Protein AF-A0A0F4GFW3-F1 (afdb_monomer)

Secondary structure (DSSP, 8-state):
-HHHHHHHHHHHHHHHHHHHHHHHHHHHHHHHHHHHHHHHHHHHHHHHHHHHHHHHHHHHHHHHHHHHHHHS-GGG---HHHHHHHHS--TT-----TT-SPPPP-PPPPPPPP-------------------------PPPSB-SS-TTEEE-TTS-EEEE--TTT---B-TTT-PBP-HHHHHHHHHHHHS-----HHHHHHHHEEEEE-HHHHHHHHHTSSPPP--B--------------------------------------------------------------------SSHHHHHHHHHHHHHS-------

Organism: NCBI:txid1047168

Solvent-accessible surface area (backbone atoms only — not comparable to full-atom values): 20926 Å² total; per-residue (Å²): 111,75,67,58,59,51,52,54,52,50,54,55,48,52,53,52,49,54,51,51,52,50,52,52,51,54,50,49,55,52,50,52,51,52,53,49,53,52,51,54,52,50,53,53,51,52,53,53,49,52,52,52,50,53,51,49,50,55,50,53,54,49,53,51,51,54,51,54,59,70,67,50,58,74,85,78,62,69,60,61,66,63,55,51,65,76,61,54,76,64,86,84,68,68,77,79,64,85,73,80,61,73,76,75,84,80,74,87,79,82,83,89,84,84,90,86,84,92,87,80,92,81,85,86,90,83,95,71,81,79,73,76,76,79,74,77,71,68,83,67,74,72,65,33,42,87,83,46,27,32,32,27,54,47,95,88,68,49,38,31,34,44,26,38,73,83,41,60,18,36,25,41,84,91,73,74,42,62,28,60,30,50,66,34,48,40,51,46,35,37,72,77,68,68,40,90,66,54,63,69,53,33,52,70,59,15,53,70,47,80,45,53,73,72,56,49,52,33,38,68,73,59,79,43,82,80,83,83,34,63,40,57,70,74,73,72,73,76,74,77,78,82,74,78,90,84,83,87,87,80,90,78,87,85,81,86,80,91,79,89,81,90,79,81,87,82,89,76,88,78,86,77,88,78,77,90,75,78,88,74,86,73,80,75,76,79,73,75,78,71,67,80,69,87,72,70,87,76,75,58,65,69,54,52,55,51,52,53,53,52,61,73,66,55,77,83,80,70,81,83,127

Foldseek 3Di:
DVVVVVVVVVVVVVVVVVVVVVVVVVVVVVVVVVVVVVVVVVVVVVVVVVVVVVVVVVVVVLVVVVVVLVPDDPVVVPPVVVVVVSVPPDPPPPPPPPPPPDPPPDDDDDDDDDDDDDDDDDDDDDDDDDPDPPPVPPPPPQQAQPLAQQWGQDPVRWTFGFAALPQRFQADQVPLHGQRYLVSSQVCCCPQVVDRDDSVRRCVRGGPDTDDPVNSVCSNVVVDPDDGGDRPRPDPPCPPPVPDDDDDDDDDDDDDDDDDDDDDDDDDDDDDPDDDDDDDPDPPPPPPPPPPPPPPPDDDPVVVVVVVVVVVPPPPPDPDD

Sequence (321 aa):
MASDLSAQKLDAGLKRIDEIEQEIAAALTTAEEEVSAARDALAQATAKLSQVQENHQAITERRSSITKFRALPRYLRRDHSQTEELLRPIAGYELESADTSSPPPKAPSPSPAPVSKKRKAKDDPAPSAHPAPASKRSKRAPEYLPACPTIVKTDEGTWVELRCSVCNGNTEPQKGQFYKGPAGLQKHLQTNHQQKVTRADVIVRCMHRAVSDGEVEKIESGEVEVERVVGVGQGKATSGRKGKAAGGGGKSRVAVPEKEEEAEGMEVEAEVEGEAVAEREEEEDEEEFVRPSDSVPDTEEKRMRLELFRQLQAPSLTPRD

pLDDT: mean 76.43, std 21.0, range [37.06, 98.38]

Mean predicted aligned error: 19.62 Å

Structure (mmCIF, N/CA/C/O backbone):
data_AF-A0A0F4GFW3-F1
#
_entry.id   AF-A0A0F4GFW3-F1
#
loop_
_atom_site.group_PDB
_atom_site.id
_atom_site.type_symbol
_atom_site.label_atom_id
_atom_site.label_alt_id
_atom_site.label_comp_id
_atom_site.label_asym_id
_atom_site.label_entity_id
_atom_site.label_seq_id
_atom_site.pdbx_PDB_ins_code
_atom_site.Cartn_x
_atom_site.Cartn_y
_atom_site.Cartn_z
_atom_site.occupancy
_atom_site.B_iso_or_equiv
_atom_site.auth_seq_id
_atom_site.auth_comp_id
_atom_site.auth_asym_id
_atom_site.auth_atom_id
_atom_site.pdbx_PDB_model_num
ATOM 1 N N . MET A 1 1 ? -46.795 0.434 59.567 1.00 69.62 1 MET A N 1
ATOM 2 C CA . MET A 1 1 ? -46.234 1.727 59.114 1.00 69.62 1 MET A CA 1
ATOM 3 C C . MET A 1 1 ? -44.754 1.603 58.747 1.00 69.62 1 MET A C 1
ATOM 5 O O . MET A 1 1 ? -44.461 1.613 57.563 1.00 69.62 1 MET A O 1
ATOM 9 N N . ALA A 1 2 ? -43.810 1.445 59.691 1.00 79.94 2 ALA A N 1
ATOM 10 C CA . ALA A 1 2 ? -42.379 1.335 59.341 1.00 79.94 2 ALA A CA 1
ATOM 11 C C . ALA A 1 2 ? -42.030 0.047 58.561 1.00 79.94 2 ALA A C 1
ATOM 13 O O . ALA A 1 2 ? -41.245 0.094 57.618 1.00 79.94 2 ALA A O 1
ATOM 14 N N . SER A 1 3 ? -42.658 -1.083 58.903 1.00 84.00 3 SER A N 1
ATOM 15 C CA . SER A 1 3 ? -42.438 -2.367 58.221 1.00 84.00 3 SER A CA 1
ATOM 16 C C . SER A 1 3 ? -42.934 -2.372 56.768 1.00 84.00 3 SER A C 1
ATOM 18 O O . SER A 1 3 ? -42.277 -2.938 55.900 1.00 84.00 3 SER A O 1
ATOM 20 N N . ASP A 1 4 ? -44.038 -1.677 56.478 1.00 88.75 4 ASP A N 1
ATOM 21 C CA . ASP A 1 4 ? -44.640 -1.636 55.135 1.00 88.75 4 ASP A CA 1
ATOM 22 C C . ASP A 1 4 ? -43.772 -0.839 54.147 1.00 88.75 4 ASP A C 1
ATOM 24 O O . ASP A 1 4 ? -43.621 -1.216 52.986 1.00 88.75 4 ASP A O 1
ATOM 28 N N . LEU A 1 5 ? -43.122 0.226 54.631 1.00 87.94 5 LEU A N 1
ATOM 29 C CA . LEU A 1 5 ? -42.163 1.011 53.847 1.00 87.94 5 LEU A CA 1
ATOM 30 C C . LEU A 1 5 ? -40.894 0.217 53.509 1.00 87.94 5 LEU A C 1
ATOM 32 O O . LEU A 1 5 ? -40.268 0.473 52.482 1.00 87.94 5 LEU A O 1
ATOM 36 N N . SER A 1 6 ? -40.502 -0.738 54.358 1.00 93.50 6 SER A N 1
ATOM 37 C CA . SER A 1 6 ? -39.358 -1.613 54.088 1.00 93.50 6 SER A CA 1
ATOM 38 C C . SER A 1 6 ? -39.673 -2.623 52.985 1.00 93.50 6 SER A C 1
ATOM 40 O O . SER A 1 6 ? -38.852 -2.814 52.093 1.00 93.50 6 SER A O 1
ATOM 42 N N . ALA A 1 7 ? -40.862 -3.233 53.015 1.00 93.75 7 ALA A N 1
ATOM 43 C CA . ALA A 1 7 ? -41.292 -4.187 51.993 1.00 93.75 7 ALA A CA 1
ATOM 44 C C . ALA A 1 7 ? -41.403 -3.527 50.607 1.00 93.75 7 ALA A C 1
ATOM 46 O O . ALA A 1 7 ? -40.855 -4.038 49.637 1.00 93.75 7 ALA A O 1
ATOM 47 N N . GLN A 1 8 ? -41.992 -2.327 50.526 1.00 94.44 8 GLN A N 1
ATOM 48 C CA . GLN A 1 8 ? -42.102 -1.589 49.260 1.00 94.44 8 GLN A CA 1
ATOM 49 C C . GLN A 1 8 ? -40.744 -1.244 48.635 1.00 94.44 8 GLN A C 1
ATOM 51 O O . GLN A 1 8 ? -40.600 -1.267 47.414 1.00 94.44 8 GLN A O 1
ATOM 56 N N . LYS A 1 9 ? -39.737 -0.921 49.458 1.00 96.06 9 LYS A N 1
ATOM 57 C CA . LYS A 1 9 ? -38.377 -0.652 48.967 1.00 96.06 9 LYS A CA 1
ATOM 58 C C . LYS A 1 9 ? -37.705 -1.909 48.424 1.00 96.06 9 LYS A C 1
ATOM 60 O O . LYS A 1 9 ? -37.001 -1.810 47.424 1.00 96.06 9 LYS A O 1
ATOM 65 N N . LEU A 1 10 ? -37.925 -3.060 49.061 1.00 96.25 10 LEU A N 1
ATOM 66 C CA . LEU A 1 10 ? -37.411 -4.342 48.580 1.00 96.25 10 LEU A CA 1
ATOM 67 C C . LEU A 1 10 ? -38.062 -4.732 47.250 1.00 96.25 10 LEU A C 1
ATOM 69 O O . LEU A 1 10 ? -37.340 -5.027 46.305 1.00 96.25 10 LEU A O 1
ATOM 73 N N . ASP A 1 11 ? -39.387 -4.619 47.133 1.00 96.81 11 ASP A N 1
ATOM 74 C CA . ASP A 1 11 ? -40.102 -4.904 45.881 1.00 96.81 11 ASP A CA 1
ATOM 75 C C . ASP A 1 11 ? -39.659 -3.979 44.738 1.00 96.81 11 ASP A C 1
ATOM 77 O O . ASP A 1 11 ? -39.488 -4.416 43.601 1.00 96.81 11 ASP A O 1
ATOM 81 N N . ALA A 1 12 ? -39.447 -2.690 45.026 1.00 96.62 12 ALA A N 1
ATOM 82 C CA . ALA A 1 12 ? -38.916 -1.748 44.043 1.00 96.62 12 ALA A CA 1
ATOM 83 C C . ALA A 1 12 ? -37.463 -2.070 43.654 1.00 96.62 12 ALA A C 1
ATOM 85 O O . ALA A 1 12 ? -37.088 -1.881 42.499 1.00 96.62 12 ALA A O 1
ATOM 86 N N . GLY A 1 13 ? -36.654 -2.547 44.603 1.00 97.69 13 GLY A N 1
ATOM 87 C CA . GLY A 1 13 ? -35.290 -3.004 44.348 1.00 97.69 13 GLY A CA 1
ATOM 88 C C . GLY A 1 13 ? -35.253 -4.230 43.438 1.00 97.69 13 GLY A C 1
ATOM 89 O O . GLY A 1 13 ? -34.519 -4.218 42.457 1.00 97.69 13 GLY A O 1
ATOM 90 N N . LEU A 1 14 ? -36.091 -5.235 43.713 1.00 97.44 14 LEU A N 1
ATOM 91 C CA . LEU A 1 14 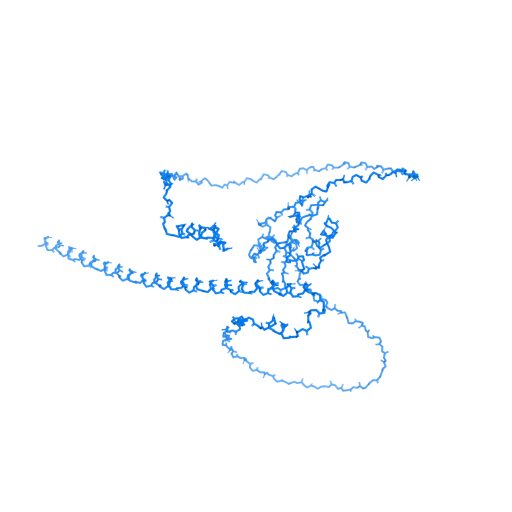? -36.199 -6.446 42.894 1.00 97.44 14 LEU A CA 1
ATOM 92 C C . LEU A 1 14 ? -36.617 -6.125 41.456 1.00 97.44 14 LEU A C 1
ATOM 94 O O . LEU A 1 14 ? -35.956 -6.565 40.527 1.00 97.44 14 LEU A O 1
ATOM 98 N N . LYS A 1 15 ? -37.619 -5.257 41.265 1.00 97.94 15 LYS A N 1
ATOM 99 C CA . LYS A 1 15 ? -38.036 -4.833 39.916 1.00 97.94 15 LYS A CA 1
ATOM 100 C C . LYS A 1 15 ? -36.917 -4.167 39.116 1.00 97.94 15 LYS A C 1
ATOM 102 O O . LYS A 1 15 ? -36.794 -4.421 37.928 1.00 97.94 15 LYS A O 1
ATOM 107 N N . ARG A 1 16 ? -36.093 -3.331 39.759 1.00 98.12 16 ARG A N 1
ATOM 108 C CA . ARG A 1 16 ? -34.937 -2.707 39.092 1.00 98.12 16 ARG A CA 1
ATOM 109 C C . ARG A 1 16 ? -33.874 -3.730 38.710 1.00 98.12 16 ARG A C 1
ATOM 111 O O . ARG A 1 16 ? -33.232 -3.563 37.684 1.00 98.12 16 ARG A O 1
ATOM 118 N N . ILE A 1 17 ? -33.669 -4.753 39.539 1.00 97.56 17 ILE A N 1
ATOM 119 C CA . ILE A 1 17 ? -32.749 -5.848 39.216 1.00 97.56 17 ILE A CA 1
ATOM 120 C C . ILE A 1 17 ? -33.277 -6.610 37.997 1.00 97.56 17 ILE A C 1
ATOM 122 O O . ILE A 1 17 ? -32.522 -6.774 37.048 1.00 97.56 17 ILE A O 1
ATOM 126 N N . ASP A 1 18 ? -34.567 -6.960 37.966 1.00 98.19 18 ASP A N 1
ATOM 127 C CA . ASP A 1 18 ? -35.185 -7.640 36.818 1.00 98.19 18 ASP A CA 1
ATOM 128 C C . ASP A 1 18 ? -35.072 -6.810 35.519 1.00 98.19 18 ASP A C 1
ATOM 130 O O . ASP A 1 18 ? -34.803 -7.356 34.450 1.00 98.19 18 ASP A O 1
ATOM 134 N N . GLU A 1 19 ? -35.256 -5.485 35.595 1.00 98.06 19 GLU A N 1
ATOM 135 C CA . GLU A 1 19 ? -35.072 -4.565 34.459 1.00 98.06 19 GLU A CA 1
ATOM 136 C C . GLU A 1 19 ? -33.617 -4.569 33.959 1.00 98.06 19 GLU A C 1
ATOM 138 O O . GLU A 1 19 ? -33.380 -4.719 32.761 1.00 98.06 19 GLU A O 1
ATOM 143 N N . ILE A 1 20 ? -32.640 -4.482 34.869 1.00 97.88 20 ILE A N 1
ATOM 144 C CA . ILE A 1 20 ? -31.210 -4.543 34.527 1.00 97.88 20 ILE A CA 1
ATOM 145 C C . ILE A 1 20 ? -30.851 -5.906 33.920 1.00 97.88 20 ILE A C 1
ATOM 147 O O . ILE A 1 20 ? -30.104 -5.965 32.945 1.00 97.88 20 ILE A O 1
ATOM 151 N N . GLU A 1 21 ? -31.383 -7.005 34.456 1.00 98.25 21 GLU A N 1
ATOM 152 C CA . GLU A 1 21 ? -31.165 -8.345 33.903 1.00 98.25 21 GLU A CA 1
ATOM 153 C C . GLU A 1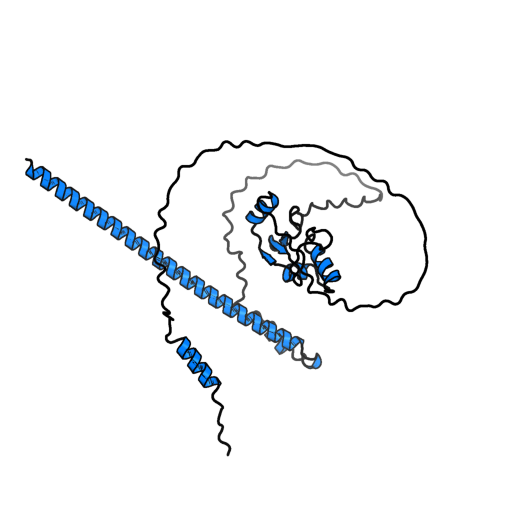 21 ? -31.706 -8.459 32.472 1.00 98.25 21 GLU A C 1
ATOM 155 O O . GLU A 1 21 ? -31.030 -9.015 31.604 1.00 98.25 21 GLU A O 1
ATOM 160 N N . GLN A 1 22 ? -32.882 -7.886 32.195 1.00 98.25 22 GLN A N 1
ATOM 161 C CA . GLN A 1 22 ? -33.447 -7.842 30.843 1.00 98.25 22 GLN A CA 1
ATOM 162 C C . GLN A 1 22 ? -32.617 -6.974 29.889 1.00 98.25 22 GLN A C 1
ATOM 164 O O . GLN A 1 22 ? -32.385 -7.381 28.748 1.00 98.25 22 GLN A O 1
ATOM 169 N N . GLU A 1 23 ? -32.141 -5.811 30.341 1.00 98.38 23 GLU A N 1
ATOM 170 C CA . GLU A 1 23 ? -31.262 -4.942 29.549 1.00 98.38 23 GLU A CA 1
ATOM 171 C C . GLU A 1 23 ? -29.936 -5.635 29.212 1.00 98.38 23 GLU A C 1
ATOM 173 O O . GLU A 1 23 ? -29.511 -5.628 28.054 1.00 98.38 23 GLU A O 1
ATOM 178 N N . ILE A 1 24 ? -29.309 -6.299 30.190 1.00 98.12 24 ILE A N 1
ATOM 179 C CA . ILE A 1 24 ? -28.074 -7.066 29.981 1.00 98.12 24 ILE A CA 1
ATOM 180 C C . ILE A 1 24 ? -28.323 -8.233 29.023 1.00 98.12 24 ILE A C 1
ATOM 182 O O . ILE A 1 24 ? -27.519 -8.455 28.118 1.00 98.12 24 ILE A O 1
ATOM 186 N N . ALA A 1 25 ? -29.436 -8.958 29.172 1.00 98.25 25 ALA A N 1
ATOM 187 C CA . ALA A 1 25 ? -29.777 -10.058 28.275 1.00 98.25 25 ALA A CA 1
ATOM 188 C C . ALA A 1 25 ? -29.941 -9.580 26.821 1.00 98.25 25 ALA A C 1
ATOM 190 O O . ALA A 1 25 ? -29.390 -10.200 25.913 1.00 98.25 25 ALA A O 1
ATOM 191 N N . ALA A 1 26 ? -30.624 -8.453 26.595 1.00 98.25 26 ALA A N 1
ATOM 192 C CA . ALA A 1 26 ? -30.786 -7.872 25.259 1.00 98.25 26 ALA A CA 1
ATOM 193 C C . ALA A 1 26 ? -29.460 -7.353 24.667 1.00 98.25 26 ALA A C 1
ATOM 195 O O . ALA A 1 26 ? -29.203 -7.487 23.465 1.00 98.25 26 ALA A O 1
ATOM 196 N N . ALA A 1 27 ? -28.593 -6.777 25.505 1.00 98.06 27 ALA A N 1
ATOM 197 C CA . ALA A 1 27 ? -27.259 -6.355 25.089 1.00 98.06 27 ALA A CA 1
ATOM 198 C C . ALA A 1 27 ? -26.387 -7.558 24.692 1.00 98.06 27 ALA A C 1
ATOM 200 O O . ALA A 1 27 ? -25.703 -7.504 23.670 1.00 98.06 27 ALA A O 1
ATOM 201 N N . LEU A 1 28 ? -26.455 -8.662 25.446 1.00 97.94 28 LEU A N 1
ATOM 202 C CA . LEU A 1 28 ? -25.731 -9.896 25.135 1.00 97.94 28 LEU A CA 1
ATOM 203 C C . LEU A 1 28 ? -26.183 -10.509 23.808 1.00 97.94 28 LEU A C 1
ATOM 205 O O . LEU A 1 28 ? -25.329 -10.830 22.988 1.00 97.94 28 LEU A O 1
ATOM 209 N N . THR A 1 29 ? -27.491 -10.605 23.546 1.00 98.12 29 THR A N 1
ATOM 210 C CA . THR A 1 29 ? -27.978 -11.143 22.261 1.00 98.12 29 THR A CA 1
ATOM 211 C C . THR A 1 29 ? -27.532 -10.286 21.078 1.00 98.12 29 THR A C 1
ATOM 213 O O . THR A 1 29 ? -27.120 -10.817 20.052 1.00 98.12 29 THR A O 1
ATOM 216 N N . THR A 1 30 ? -27.546 -8.957 21.233 1.00 98.00 30 THR A N 1
ATOM 217 C CA . THR A 1 30 ? -27.071 -8.034 20.187 1.00 98.00 30 THR A CA 1
ATOM 218 C C . THR A 1 30 ? -25.573 -8.222 19.930 1.00 98.00 30 THR A C 1
ATOM 220 O O . THR A 1 30 ? -25.145 -8.333 18.783 1.00 98.00 30 THR A O 1
ATOM 223 N N . ALA A 1 31 ? -24.771 -8.334 20.993 1.00 97.69 31 ALA A N 1
ATOM 224 C CA . ALA A 1 31 ? -23.337 -8.583 20.874 1.00 97.69 31 ALA A CA 1
ATOM 225 C C . ALA A 1 31 ? -23.033 -9.950 20.228 1.00 97.69 31 ALA A C 1
ATOM 227 O O . ALA A 1 31 ? -22.101 -10.064 19.432 1.00 97.69 31 ALA A O 1
ATOM 228 N N . GLU A 1 32 ? -23.818 -10.990 20.523 1.00 98.19 32 GLU A N 1
ATOM 229 C CA . GLU A 1 32 ? -23.683 -12.307 19.888 1.00 98.19 32 GLU A CA 1
ATOM 230 C C . GLU A 1 32 ? -23.963 -12.258 18.379 1.00 98.19 32 GLU A C 1
ATOM 232 O O . GLU A 1 32 ? -23.211 -12.855 17.598 1.00 98.19 32 GLU A O 1
ATOM 237 N N . GLU A 1 33 ? -24.989 -11.514 17.954 1.00 98.31 33 GLU A N 1
ATOM 238 C CA . GLU A 1 33 ? -25.303 -11.295 16.537 1.00 98.31 33 GLU A CA 1
ATOM 239 C C . GLU A 1 33 ? -24.176 -10.542 15.812 1.00 98.31 33 GLU A C 1
ATOM 241 O O . GLU A 1 33 ? -23.743 -10.966 14.736 1.00 98.31 33 GLU A O 1
ATOM 246 N N . GLU A 1 34 ? -23.637 -9.479 16.417 1.00 97.75 34 GLU A N 1
ATOM 247 C CA . GLU A 1 34 ? -22.504 -8.725 15.863 1.00 97.75 34 GLU A CA 1
ATOM 248 C C . GLU A 1 34 ? -21.244 -9.589 15.733 1.00 97.75 34 GLU A C 1
ATOM 250 O O . GLU A 1 34 ? -20.575 -9.581 14.694 1.00 97.75 34 GLU A O 1
ATOM 255 N N . VAL A 1 35 ? -20.936 -10.392 16.756 1.00 97.62 35 VAL A N 1
ATOM 256 C CA . VAL A 1 35 ? -19.803 -11.325 16.722 1.00 97.62 35 VAL A CA 1
ATOM 257 C C . VAL A 1 35 ? -20.012 -12.399 15.650 1.00 97.62 35 VAL A C 1
ATOM 259 O O . VAL A 1 35 ? -19.054 -12.767 14.964 1.00 97.62 35 VAL A O 1
ATOM 262 N N . SER A 1 36 ? -21.239 -12.896 15.464 1.00 97.75 36 SER A N 1
ATOM 263 C CA . SER A 1 36 ? -21.554 -13.831 14.377 1.00 97.75 36 SER A CA 1
ATOM 264 C C . SER A 1 36 ? -21.327 -13.190 13.006 1.00 97.75 36 SER A C 1
ATOM 266 O O . SER A 1 36 ? -20.623 -13.761 12.173 1.00 97.75 36 SER A O 1
ATOM 268 N N . ALA A 1 37 ? -21.833 -11.972 12.792 1.00 97.38 37 ALA A N 1
ATOM 269 C CA . ALA A 1 37 ? -21.644 -11.238 11.543 1.00 97.38 37 ALA A CA 1
ATOM 270 C C . ALA A 1 37 ? -20.157 -10.961 11.250 1.00 97.38 37 ALA A C 1
ATOM 272 O O . ALA A 1 37 ? -19.703 -11.103 10.111 1.00 97.38 37 ALA A O 1
ATOM 273 N N . ALA A 1 38 ? -19.370 -10.625 12.277 1.00 95.81 38 ALA A N 1
ATOM 274 C CA . ALA A 1 38 ? -17.928 -10.427 12.147 1.00 95.81 38 ALA A CA 1
ATOM 275 C C . ALA A 1 38 ? -17.191 -11.722 11.759 1.00 95.81 38 ALA A C 1
ATOM 277 O O . ALA A 1 38 ? -16.275 -11.686 10.932 1.00 95.81 38 ALA A O 1
ATOM 278 N N . ARG A 1 39 ? -17.598 -12.877 12.306 1.00 97.81 39 ARG A N 1
ATOM 279 C CA . ARG A 1 39 ? -17.041 -14.188 11.925 1.00 97.81 39 ARG A CA 1
ATOM 280 C C . ARG A 1 39 ? -17.355 -14.540 10.473 1.00 97.81 39 ARG A C 1
ATOM 282 O O . ARG A 1 39 ? -16.454 -14.988 9.764 1.00 97.81 39 ARG A O 1
ATOM 289 N N . ASP A 1 40 ? -18.577 -14.285 10.014 1.00 97.62 40 ASP A N 1
ATOM 290 C CA . ASP A 1 40 ? -18.959 -14.513 8.616 1.00 97.62 40 ASP A CA 1
ATOM 291 C C . ASP A 1 40 ? -18.174 -13.603 7.662 1.00 97.62 40 ASP A C 1
ATOM 293 O O . ASP A 1 40 ? -17.674 -14.055 6.628 1.00 97.62 40 ASP A O 1
ATOM 297 N N . ALA A 1 41 ? -17.989 -12.330 8.026 1.00 95.81 41 ALA A N 1
ATOM 298 C CA . ALA A 1 41 ? -17.166 -11.397 7.261 1.00 95.81 41 ALA A CA 1
ATOM 299 C C . ALA A 1 41 ? -15.696 -11.849 7.190 1.00 95.81 41 ALA A C 1
ATOM 301 O O . ALA A 1 41 ? -15.086 -11.807 6.116 1.00 95.81 41 ALA A O 1
ATOM 302 N N . LEU A 1 42 ? -15.137 -12.341 8.303 1.00 96.94 42 LEU A N 1
ATOM 303 C CA . LEU A 1 42 ? -13.791 -12.914 8.339 1.00 96.94 42 LEU A CA 1
ATOM 304 C C . LEU A 1 42 ? -13.688 -14.147 7.429 1.00 96.94 42 LEU A C 1
ATOM 306 O O . LEU A 1 42 ? -12.742 -14.241 6.651 1.00 96.94 42 LEU A O 1
ATOM 310 N N . ALA A 1 43 ? -14.669 -15.054 7.472 1.00 97.50 43 ALA A N 1
ATOM 311 C CA . ALA A 1 43 ? -14.712 -16.241 6.616 1.00 97.50 43 ALA A CA 1
ATOM 312 C C . ALA A 1 43 ? -14.781 -15.885 5.118 1.00 97.50 43 ALA A C 1
ATOM 314 O O . ALA A 1 43 ? -14.127 -16.514 4.285 1.00 97.50 43 ALA A O 1
ATOM 315 N N . GLN A 1 44 ? -15.523 -14.836 4.756 1.00 96.62 44 GLN A N 1
ATOM 316 C CA . GLN A 1 44 ? -15.547 -14.334 3.378 1.00 96.62 44 GLN A CA 1
ATOM 317 C C . GLN A 1 44 ? -14.203 -13.721 2.965 1.00 96.62 44 GLN A C 1
ATOM 319 O O . GLN A 1 44 ? -13.741 -13.934 1.842 1.00 96.62 44 GLN A O 1
ATOM 324 N N . ALA A 1 45 ? -13.563 -12.961 3.856 1.00 93.88 45 ALA A N 1
ATOM 325 C CA . ALA A 1 45 ? -12.263 -12.355 3.586 1.00 93.88 45 ALA A CA 1
ATOM 326 C C . ALA A 1 45 ? -11.163 -13.414 3.408 1.00 93.88 45 ALA A C 1
ATOM 328 O O . ALA A 1 45 ? -10.350 -13.301 2.487 1.00 93.88 45 ALA A O 1
ATOM 329 N N . THR A 1 46 ? -11.159 -14.471 4.226 1.00 95.81 46 THR A N 1
ATOM 330 C CA . THR A 1 46 ? -10.199 -15.579 4.096 1.00 95.81 46 THR A CA 1
ATOM 331 C C . THR A 1 46 ? -10.422 -16.380 2.814 1.00 95.81 46 THR A C 1
ATOM 333 O O . THR A 1 46 ? -9.448 -16.692 2.126 1.00 95.81 46 THR A O 1
ATOM 336 N N . ALA A 1 47 ? -11.676 -16.627 2.419 1.00 96.69 47 ALA A N 1
ATOM 337 C CA . ALA A 1 47 ? -11.992 -17.256 1.135 1.00 96.69 47 ALA A CA 1
ATOM 338 C C . ALA A 1 47 ? -11.483 -16.424 -0.058 1.00 96.69 47 ALA A C 1
ATOM 340 O O . ALA A 1 47 ? -10.828 -16.957 -0.957 1.00 96.69 47 ALA A O 1
ATOM 341 N N . LYS A 1 48 ? -11.700 -15.099 -0.036 1.00 93.44 48 LYS A N 1
ATOM 342 C CA . LYS A 1 48 ? -11.170 -14.179 -1.060 1.00 93.44 48 LYS A CA 1
ATOM 343 C C . LYS A 1 48 ? -9.641 -14.180 -1.098 1.00 93.44 48 LYS A C 1
ATOM 345 O O . LYS A 1 48 ? -9.059 -14.185 -2.181 1.00 93.44 48 LYS A O 1
ATOM 350 N N . LEU A 1 49 ? -8.977 -14.203 0.059 1.00 93.69 49 LEU A N 1
ATOM 351 C CA . LEU A 1 49 ? -7.516 -14.267 0.128 1.00 93.69 49 LEU A CA 1
ATOM 352 C C . LEU A 1 49 ? -6.976 -15.564 -0.491 1.00 93.69 49 LEU A C 1
ATOM 354 O O . LEU A 1 49 ? -6.031 -15.499 -1.278 1.00 93.69 49 LEU A O 1
ATOM 358 N N . SER A 1 50 ? -7.598 -16.711 -0.195 1.00 95.81 50 SER A N 1
ATOM 359 C CA . SER A 1 50 ? -7.246 -18.004 -0.805 1.00 95.81 50 SER A CA 1
ATOM 360 C C . SER A 1 50 ? -7.362 -17.945 -2.329 1.00 95.81 50 SER A C 1
ATOM 362 O O . SER A 1 50 ? -6.428 -18.308 -3.041 1.00 95.81 50 SER A O 1
ATOM 364 N N . GLN A 1 51 ? -8.461 -17.384 -2.844 1.00 93.25 51 GLN A N 1
ATOM 365 C CA . GLN A 1 51 ? -8.664 -17.213 -4.284 1.00 93.25 51 GLN A CA 1
ATOM 366 C C . GLN A 1 51 ? -7.584 -16.323 -4.925 1.00 93.25 51 GLN A C 1
ATOM 368 O O . GLN A 1 51 ? -7.072 -16.625 -6.004 1.00 93.25 51 GLN A O 1
ATOM 373 N N . VAL A 1 52 ? -7.197 -15.226 -4.266 1.00 91.44 52 VAL A N 1
ATOM 374 C CA . VAL A 1 52 ? -6.117 -14.348 -4.746 1.00 91.44 52 VAL A CA 1
ATOM 375 C C . VAL A 1 52 ? -4.770 -15.076 -4.759 1.00 91.44 52 VAL A C 1
ATOM 377 O O . VAL A 1 52 ? -3.994 -14.896 -5.700 1.00 91.44 52 VAL A O 1
ATOM 380 N N . GLN A 1 53 ? -4.490 -15.913 -3.758 1.00 93.44 53 GLN A N 1
ATOM 381 C CA . GLN A 1 53 ? -3.268 -16.719 -3.701 1.00 93.44 53 GLN A CA 1
ATOM 382 C C . GLN A 1 53 ? -3.216 -17.763 -4.825 1.00 93.44 53 GLN A C 1
ATOM 384 O O . GLN A 1 53 ? -2.197 -17.853 -5.514 1.00 93.44 53 GLN A O 1
ATOM 389 N N . GLU A 1 54 ? -4.313 -18.480 -5.076 1.00 94.69 54 GLU A N 1
ATOM 390 C CA . GLU A 1 54 ? -4.433 -19.423 -6.199 1.00 94.69 54 GLU A CA 1
ATOM 391 C C . GLU A 1 54 ? -4.228 -18.718 -7.547 1.00 94.69 54 GLU A C 1
ATOM 393 O O . GLU A 1 54 ? -3.432 -19.160 -8.381 1.00 94.69 54 GLU A O 1
ATOM 398 N N . ASN A 1 55 ? -4.863 -17.556 -7.733 1.00 88.81 55 ASN A N 1
ATOM 399 C CA . ASN A 1 55 ? -4.682 -16.731 -8.927 1.00 88.81 55 ASN A CA 1
ATOM 400 C C . ASN A 1 55 ? -3.224 -16.275 -9.091 1.00 88.81 55 ASN A C 1
ATOM 402 O O . ASN A 1 55 ? -2.671 -16.325 -10.193 1.00 88.81 55 ASN A O 1
ATOM 406 N N . HIS A 1 56 ? -2.574 -15.850 -8.005 1.00 92.19 56 HIS A N 1
ATOM 407 C CA . HIS A 1 56 ? -1.164 -15.469 -8.027 1.00 92.19 56 HIS A CA 1
ATOM 408 C C . HIS A 1 56 ? -0.272 -16.648 -8.435 1.00 92.19 56 HIS A C 1
ATOM 410 O O . HIS A 1 56 ? 0.593 -16.497 -9.306 1.00 92.19 56 HIS A O 1
ATOM 416 N N . GLN A 1 57 ? -0.509 -17.834 -7.871 1.00 94.62 57 GLN A N 1
ATOM 417 C CA . GLN A 1 57 ? 0.220 -19.043 -8.239 1.00 94.62 57 GLN A CA 1
ATOM 418 C C . GLN A 1 57 ? 0.022 -19.377 -9.727 1.00 94.62 57 GLN A C 1
ATOM 420 O O . GLN A 1 57 ? 1.008 -19.519 -10.451 1.00 94.62 57 GLN A O 1
ATOM 425 N N . ALA A 1 58 ? -1.214 -19.363 -10.230 1.00 89.94 58 ALA A N 1
ATOM 426 C CA . ALA A 1 58 ? -1.500 -19.599 -11.647 1.00 89.94 58 ALA A CA 1
ATOM 427 C C . ALA A 1 58 ? -0.781 -18.592 -12.572 1.00 89.94 58 ALA A C 1
ATOM 429 O O . ALA A 1 58 ? -0.219 -18.962 -13.610 1.00 89.94 58 ALA A O 1
ATOM 430 N N . ILE A 1 59 ? -0.730 -17.310 -12.185 1.00 88.44 59 ILE A N 1
ATOM 431 C CA . ILE A 1 59 ? 0.002 -16.270 -12.926 1.00 88.44 59 ILE A CA 1
ATOM 432 C C . ILE A 1 59 ? 1.509 -16.552 -12.927 1.00 88.44 59 ILE A C 1
ATOM 434 O O . ILE A 1 59 ? 2.160 -16.417 -13.971 1.00 88.44 59 ILE A O 1
ATOM 438 N N . THR A 1 60 ? 2.087 -16.921 -11.782 1.00 89.56 60 THR A N 1
ATOM 439 C CA . THR A 1 60 ? 3.530 -17.197 -11.675 1.00 89.56 60 THR A CA 1
ATOM 440 C C . THR A 1 60 ? 3.936 -18.430 -12.480 1.00 89.56 60 THR A C 1
ATOM 442 O O . THR A 1 60 ? 4.895 -18.359 -13.258 1.00 89.56 60 THR A O 1
ATOM 445 N N . GLU A 1 61 ? 3.163 -19.515 -12.404 1.00 91.62 61 GLU A N 1
ATOM 446 C CA . GLU A 1 61 ? 3.364 -20.721 -13.210 1.00 91.62 61 GLU A CA 1
ATOM 447 C C . GLU A 1 61 ? 3.291 -20.400 -14.704 1.00 91.62 61 GLU A C 1
ATOM 449 O O . GLU A 1 61 ? 4.209 -20.736 -15.462 1.00 91.62 61 GLU A O 1
ATOM 454 N N . ARG A 1 62 ? 2.280 -19.635 -15.131 1.00 88.69 62 ARG A N 1
ATOM 455 C CA . ARG A 1 62 ? 2.142 -19.210 -16.527 1.00 88.69 62 ARG A CA 1
ATOM 456 C C . ARG A 1 62 ? 3.302 -18.340 -17.005 1.00 88.69 62 ARG A C 1
ATOM 458 O O . ARG A 1 62 ? 3.812 -18.549 -18.108 1.00 88.69 62 ARG A O 1
ATOM 465 N N . ARG A 1 63 ? 3.768 -17.386 -16.189 1.00 88.06 63 ARG A N 1
ATOM 466 C CA . ARG A 1 63 ? 4.964 -16.576 -16.496 1.00 88.06 63 ARG A CA 1
ATOM 467 C C . ARG A 1 63 ? 6.201 -17.458 -16.663 1.00 88.06 63 ARG A C 1
ATOM 469 O O . ARG A 1 63 ? 6.999 -17.223 -17.577 1.00 88.06 63 ARG A O 1
ATOM 476 N N . SER A 1 64 ? 6.341 -18.492 -15.832 1.00 91.50 64 SER A N 1
ATOM 477 C CA . SER A 1 64 ? 7.430 -19.465 -15.950 1.00 91.50 64 SER A CA 1
ATOM 478 C C . SER A 1 64 ? 7.352 -20.239 -17.276 1.00 91.50 64 SER A C 1
ATOM 480 O O . SER A 1 64 ? 8.356 -20.342 -17.986 1.00 91.50 64 SER A O 1
ATOM 482 N N . SER A 1 65 ? 6.154 -20.678 -17.678 1.00 87.56 65 SER A N 1
ATOM 483 C CA . SER A 1 65 ? 5.911 -21.392 -18.937 1.00 87.56 65 SER A CA 1
ATOM 484 C C . SER A 1 65 ? 6.195 -20.520 -20.158 1.00 87.56 65 SER A C 1
ATOM 486 O O . SER A 1 65 ? 6.902 -20.949 -21.069 1.00 87.56 65 SER A O 1
ATOM 488 N N . ILE A 1 66 ? 5.754 -19.256 -20.147 1.00 85.38 66 ILE A N 1
ATOM 489 C CA . ILE A 1 66 ? 6.070 -18.285 -21.208 1.00 85.38 66 ILE A CA 1
ATOM 490 C C . ILE A 1 66 ? 7.582 -18.064 -21.306 1.00 85.38 66 ILE A C 1
ATOM 492 O O . ILE A 1 66 ? 8.126 -17.984 -22.408 1.00 85.38 66 ILE A O 1
ATOM 496 N N . THR A 1 67 ? 8.280 -17.978 -20.172 1.00 87.31 67 THR A N 1
ATOM 497 C CA . THR A 1 67 ? 9.737 -17.789 -20.149 1.00 87.31 67 THR A CA 1
ATOM 498 C C . THR A 1 67 ? 10.461 -19.001 -20.737 1.00 87.31 67 THR A C 1
ATOM 500 O O . THR A 1 67 ? 11.331 -18.828 -21.592 1.00 87.31 67 THR A O 1
ATOM 503 N N . LYS A 1 68 ? 10.052 -20.223 -20.367 1.00 87.62 68 LYS A N 1
ATOM 504 C CA . LYS A 1 68 ? 10.574 -21.473 -20.949 1.00 87.62 68 LYS A CA 1
ATOM 505 C C . LYS A 1 68 ? 10.316 -21.542 -22.456 1.00 87.62 68 LYS A C 1
ATOM 507 O O . LYS A 1 68 ? 11.246 -21.784 -23.219 1.00 87.62 68 LYS A O 1
ATOM 512 N N . PHE A 1 69 ? 9.099 -21.230 -22.904 1.00 83.56 69 PHE A N 1
ATOM 513 C CA . PHE A 1 69 ? 8.755 -21.191 -24.329 1.00 83.56 69 PHE A CA 1
ATOM 514 C C . PHE A 1 69 ? 9.589 -20.150 -25.097 1.00 83.56 69 PHE A C 1
ATOM 516 O O . PHE A 1 69 ? 10.112 -20.418 -26.180 1.00 83.56 69 PHE A O 1
ATOM 523 N N . ARG A 1 70 ? 9.795 -18.961 -24.513 1.00 83.56 70 ARG A N 1
ATOM 524 C CA . ARG A 1 70 ? 10.655 -17.909 -25.082 1.00 83.56 70 ARG A CA 1
ATOM 525 C C . ARG A 1 70 ? 12.137 -18.273 -25.102 1.00 83.56 70 ARG A C 1
ATOM 527 O O . ARG A 1 70 ? 12.864 -17.664 -25.886 1.00 83.56 70 ARG A O 1
ATOM 534 N N . ALA A 1 71 ? 12.585 -19.231 -24.296 1.00 87.62 71 ALA A N 1
ATOM 535 C CA . ALA A 1 71 ? 13.953 -19.737 -24.335 1.00 87.62 71 ALA A CA 1
ATOM 536 C C . ALA A 1 71 ? 14.177 -20.766 -25.461 1.00 87.62 71 ALA A C 1
ATOM 538 O O . ALA A 1 71 ? 15.314 -20.946 -25.895 1.00 87.62 71 ALA A O 1
ATOM 539 N N . LEU A 1 72 ? 13.121 -21.398 -25.993 1.00 84.75 72 LEU A N 1
ATOM 540 C CA . LEU A 1 72 ? 13.256 -22.388 -27.065 1.00 84.75 72 LEU A CA 1
ATOM 541 C C . LEU A 1 72 ? 13.796 -21.755 -28.366 1.00 84.75 72 LEU A C 1
ATOM 543 O O . LEU A 1 72 ? 13.378 -20.644 -28.730 1.00 84.75 72 LEU A O 1
ATOM 547 N N . PRO A 1 73 ? 14.686 -22.444 -29.109 1.00 87.31 73 PRO A N 1
ATOM 548 C CA . PRO A 1 73 ? 15.113 -22.043 -30.448 1.00 87.31 73 PRO A CA 1
ATOM 549 C C . PRO A 1 73 ? 13.933 -21.758 -31.390 1.00 87.31 73 PRO A C 1
ATOM 551 O O . PRO A 1 73 ? 12.920 -2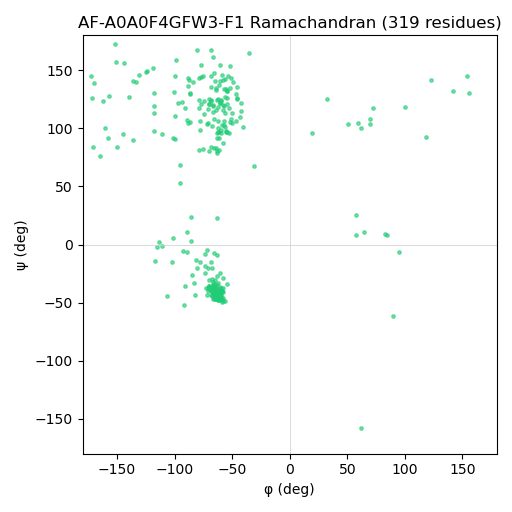2.452 -31.359 1.00 87.31 73 PRO A O 1
ATOM 554 N N . ARG A 1 74 ? 14.061 -20.754 -32.271 1.00 81.38 74 ARG A N 1
ATOM 555 C CA . ARG A 1 74 ? 12.956 -20.288 -33.141 1.00 81.38 74 ARG A CA 1
ATOM 556 C C . ARG A 1 74 ? 12.314 -21.391 -33.991 1.00 81.38 74 ARG A C 1
ATOM 558 O O . ARG A 1 74 ? 11.114 -21.327 -34.223 1.00 81.38 74 ARG A O 1
ATOM 565 N N . TYR A 1 75 ? 13.080 -22.387 -34.437 1.00 78.19 75 TYR A N 1
ATOM 566 C CA . TYR A 1 75 ? 12.560 -23.485 -35.258 1.00 78.19 75 TYR A CA 1
ATOM 567 C C . TYR A 1 75 ? 11.648 -24.451 -34.480 1.00 78.19 75 TYR A C 1
ATOM 569 O O . TYR A 1 75 ? 10.830 -25.117 -35.103 1.00 78.19 75 TYR A O 1
ATOM 577 N N . LEU A 1 76 ? 11.732 -24.472 -33.143 1.00 75.75 76 LEU A N 1
ATOM 578 C CA . LEU A 1 76 ? 10.845 -25.243 -32.262 1.00 75.75 76 LEU A CA 1
ATOM 579 C C . LEU A 1 76 ? 9.589 -24.464 -31.837 1.00 75.75 76 LEU A C 1
ATOM 581 O O . LEU A 1 76 ? 8.703 -25.038 -31.223 1.00 75.75 76 LEU A O 1
ATOM 585 N N . ARG A 1 77 ? 9.473 -23.170 -32.171 1.00 75.44 77 ARG A N 1
ATOM 586 C CA . ARG A 1 77 ? 8.289 -22.344 -31.846 1.00 75.44 77 ARG A CA 1
ATOM 587 C C . ARG A 1 77 ? 7.194 -22.386 -32.916 1.00 75.44 77 ARG A C 1
ATOM 589 O O . ARG A 1 77 ? 6.319 -21.525 -32.919 1.00 75.44 77 ARG A O 1
ATOM 596 N N . ARG A 1 78 ? 7.293 -23.293 -33.893 1.00 72.62 78 ARG A N 1
ATOM 597 C CA . ARG A 1 78 ? 6.474 -23.240 -35.115 1.00 72.62 78 ARG A CA 1
ATOM 598 C C . ARG A 1 78 ? 5.040 -23.741 -34.919 1.00 72.62 78 ARG A C 1
ATOM 600 O O . ARG A 1 78 ? 4.197 -23.414 -35.748 1.00 72.62 78 ARG A O 1
ATOM 607 N N . ASP A 1 79 ? 4.752 -24.433 -33.820 1.00 71.81 79 ASP A N 1
ATOM 608 C CA . ASP A 1 79 ? 3.383 -24.801 -33.460 1.00 71.81 79 ASP A CA 1
ATOM 609 C C . ASP A 1 79 ? 2.643 -23.607 -32.852 1.00 71.81 79 ASP A C 1
ATOM 611 O O . ASP A 1 79 ? 2.769 -23.285 -31.670 1.00 71.81 79 ASP A O 1
ATOM 615 N N . HIS A 1 80 ? 1.854 -22.934 -33.693 1.00 66.25 80 HIS A N 1
ATOM 616 C CA . HIS A 1 80 ? 1.014 -21.797 -33.306 1.00 66.25 80 HIS A CA 1
ATOM 617 C C . HIS A 1 80 ? -0.038 -22.144 -32.239 1.00 66.25 80 HIS A C 1
ATOM 619 O O . HIS A 1 80 ? -0.440 -21.265 -31.474 1.00 66.25 80 HIS A O 1
ATOM 625 N N . SER A 1 81 ? -0.437 -23.414 -32.140 1.00 75.69 81 SER A N 1
ATOM 626 C CA . SER A 1 81 ? -1.428 -23.890 -31.169 1.00 75.69 81 SER A CA 1
ATOM 627 C C . SER A 1 81 ? -0.973 -23.709 -29.716 1.00 75.69 81 SER A C 1
ATOM 629 O O . SER A 1 81 ? -1.757 -23.262 -28.883 1.00 75.69 81 SER A O 1
ATOM 631 N N . GLN A 1 82 ? 0.308 -23.953 -29.414 1.00 69.69 82 GLN A N 1
ATOM 632 C CA . GLN A 1 82 ? 0.844 -23.789 -28.055 1.00 69.69 82 GLN A CA 1
ATOM 633 C C . GLN A 1 82 ? 0.933 -22.316 -27.636 1.00 69.69 82 GLN A C 1
ATOM 635 O O . GLN A 1 82 ? 0.790 -21.982 -26.459 1.00 69.69 82 GLN A O 1
ATOM 640 N N . THR A 1 83 ? 1.144 -21.408 -28.592 1.00 70.25 83 THR A N 1
ATOM 641 C CA . THR A 1 83 ? 1.143 -19.965 -28.318 1.00 70.25 83 THR A CA 1
ATOM 642 C C . THR A 1 83 ? -0.238 -19.427 -27.971 1.00 70.25 83 THR A C 1
ATOM 644 O O . THR A 1 83 ? -0.325 -18.594 -27.073 1.00 70.25 83 THR A O 1
ATOM 647 N N . GLU A 1 84 ? -1.306 -19.884 -28.633 1.00 77.75 84 GLU A N 1
ATOM 648 C CA . GLU A 1 84 ? -2.668 -19.442 -28.298 1.00 77.75 84 GLU A CA 1
ATOM 649 C C . GLU A 1 84 ? -3.096 -19.917 -26.910 1.00 77.75 84 GLU A C 1
ATOM 651 O O . GLU A 1 84 ? -3.675 -19.146 -26.147 1.00 77.75 84 GLU A O 1
ATOM 656 N N . GLU A 1 85 ? -2.756 -21.151 -26.538 1.00 78.44 85 GLU A N 1
ATOM 657 C CA . GLU A 1 85 ? -3.065 -21.689 -25.212 1.00 78.44 85 GLU A CA 1
ATOM 658 C C . GLU A 1 85 ? -2.337 -20.919 -24.098 1.00 78.44 85 GLU A C 1
ATOM 660 O O . GLU A 1 85 ? -2.946 -20.537 -23.099 1.00 78.44 85 GLU A O 1
ATOM 665 N N . LEU A 1 86 ? -1.067 -20.555 -24.320 1.00 70.06 86 LEU A N 1
ATOM 666 C CA . LEU A 1 86 ? -0.307 -19.689 -23.412 1.00 70.06 86 LEU A CA 1
ATOM 667 C C . LEU A 1 86 ? -0.805 -18.237 -23.374 1.00 70.06 86 LEU A C 1
ATOM 669 O O . LEU A 1 86 ? -0.420 -17.502 -22.458 1.00 70.06 86 LEU A O 1
ATOM 673 N N . LEU A 1 87 ? -1.625 -17.804 -24.339 1.00 72.06 87 LEU A N 1
ATOM 674 C CA . LEU A 1 87 ? -2.188 -16.451 -24.447 1.00 72.06 87 LEU A CA 1
ATOM 675 C C . LEU A 1 87 ? -3.656 -16.357 -24.006 1.00 72.06 87 LEU A C 1
ATOM 677 O O . LEU A 1 87 ? -4.089 -15.251 -23.686 1.00 72.06 87 LEU A O 1
ATOM 681 N N . ARG A 1 88 ? -4.396 -17.467 -23.869 1.00 79.06 88 ARG A N 1
ATOM 682 C CA . ARG A 1 88 ? -5.784 -17.442 -23.361 1.00 79.06 88 ARG A CA 1
ATOM 683 C C . ARG A 1 88 ? -5.877 -16.742 -22.007 1.00 79.06 88 ARG A C 1
ATOM 685 O O . ARG A 1 88 ? -5.075 -17.068 -21.140 1.00 79.06 88 ARG A O 1
ATOM 692 N N . PRO A 1 89 ? -6.804 -15.805 -21.773 1.00 73.75 89 PRO A N 1
ATOM 693 C CA . PRO A 1 89 ? -7.006 -15.207 -20.451 1.00 73.75 89 PRO A CA 1
ATOM 694 C C . PRO A 1 89 ? -7.118 -16.285 -19.364 1.00 73.75 89 PRO A C 1
ATOM 696 O O . PRO A 1 89 ? -7.694 -17.343 -19.609 1.00 73.75 89 PRO A O 1
ATOM 699 N N . ILE A 1 90 ? -6.517 -16.056 -18.190 1.00 70.88 90 ILE A N 1
ATOM 700 C CA . ILE A 1 90 ? -6.733 -16.958 -17.049 1.00 70.88 90 ILE A CA 1
ATOM 701 C C . ILE A 1 90 ? -8.219 -16.842 -16.706 1.00 70.88 90 ILE A C 1
ATOM 703 O O . ILE A 1 90 ? -8.681 -15.748 -16.384 1.00 70.88 90 ILE A O 1
ATOM 707 N N . ALA A 1 91 ? -8.973 -17.932 -16.857 1.00 64.81 91 ALA A N 1
ATOM 708 C CA . ALA A 1 91 ? -10.397 -17.953 -16.543 1.00 64.81 91 ALA A CA 1
ATOM 709 C C . ALA A 1 91 ? -10.599 -17.522 -15.080 1.00 64.81 91 ALA A C 1
ATOM 711 O O . ALA A 1 91 ? -9.944 -18.063 -14.194 1.00 64.81 91 ALA A O 1
ATOM 712 N N . GLY A 1 92 ? -11.455 -16.524 -14.844 1.00 64.75 92 GLY A N 1
ATOM 713 C CA . GLY A 1 92 ? -11.675 -15.935 -13.516 1.00 64.75 92 GLY A CA 1
ATOM 714 C C . GLY A 1 92 ? -10.844 -14.684 -13.206 1.00 64.75 92 GLY A C 1
ATOM 715 O O . GLY A 1 92 ? -11.108 -14.031 -12.205 1.00 64.75 92 GLY A O 1
ATOM 716 N N . TYR A 1 93 ? -9.898 -14.296 -14.070 1.00 60.00 93 TYR A N 1
ATOM 717 C CA . TYR A 1 93 ? -9.270 -12.968 -14.039 1.00 60.00 93 TYR A CA 1
ATOM 718 C C . TYR A 1 93 ? -9.989 -12.024 -15.012 1.00 60.00 93 TYR A C 1
ATOM 720 O O . TYR A 1 93 ? -9.378 -11.423 -15.898 1.00 60.00 93 TYR A O 1
ATOM 728 N N . GLU A 1 94 ? -11.312 -11.921 -14.893 1.00 59.47 94 GLU A N 1
ATOM 729 C CA . GLU A 1 94 ? -11.944 -10.668 -15.289 1.00 59.47 94 GLU A CA 1
ATOM 730 C C . GLU A 1 94 ? -11.523 -9.673 -14.217 1.00 59.47 94 GLU A C 1
ATOM 732 O O . GLU A 1 94 ? -11.811 -9.872 -13.038 1.00 59.47 94 GLU A O 1
ATOM 737 N N . LEU A 1 95 ? -10.772 -8.634 -14.600 1.00 55.34 95 LEU A N 1
ATOM 738 C CA . LEU A 1 95 ? -10.745 -7.441 -13.772 1.00 55.34 95 LEU A CA 1
ATOM 739 C C . LEU A 1 95 ? -12.212 -7.032 -13.651 1.00 55.34 95 LEU A C 1
ATOM 741 O O . LEU A 1 95 ? -12.755 -6.463 -14.602 1.00 55.34 95 LEU A O 1
ATOM 745 N N . GLU A 1 96 ? -12.846 -7.353 -12.521 1.00 55.50 96 GLU A N 1
ATOM 746 C CA . GLU A 1 96 ? -14.007 -6.615 -12.052 1.00 55.50 96 GLU A CA 1
ATOM 747 C C . GLU A 1 96 ? -13.546 -5.166 -12.048 1.00 55.50 96 GLU A C 1
ATOM 749 O O . GLU A 1 96 ? -12.786 -4.701 -11.198 1.00 55.50 96 GLU A O 1
ATOM 754 N N . SER A 1 97 ? -13.876 -4.499 -13.145 1.00 52.72 97 SER A N 1
ATOM 755 C CA . SER A 1 97 ? -13.583 -3.104 -13.355 1.00 52.72 97 SER A CA 1
ATOM 756 C C . SER A 1 97 ? -14.327 -2.433 -12.219 1.00 52.72 97 SER A C 1
ATOM 758 O O . SER A 1 97 ? -15.531 -2.650 -12.089 1.00 52.72 97 SER A O 1
ATOM 760 N N . ALA A 1 98 ? -13.636 -1.681 -11.369 1.00 52.59 98 ALA A N 1
ATOM 761 C CA . ALA A 1 98 ? -14.205 -1.025 -10.191 1.00 52.59 98 ALA A CA 1
ATOM 762 C C . ALA A 1 98 ? -15.281 0.050 -10.522 1.00 52.59 98 ALA A C 1
ATOM 764 O O . ALA A 1 98 ? -15.543 0.944 -9.724 1.00 52.59 98 ALA A O 1
ATOM 765 N N . ASP A 1 99 ? -15.913 -0.032 -11.695 1.00 48.62 99 ASP A N 1
ATOM 766 C CA . ASP A 1 99 ? -16.924 0.863 -12.252 1.00 48.62 99 ASP A CA 1
ATOM 767 C C . ASP A 1 99 ? -18.366 0.536 -11.817 1.00 48.62 99 ASP A C 1
ATOM 769 O O . ASP A 1 99 ? -19.300 1.226 -12.217 1.00 48.62 99 ASP A O 1
ATOM 773 N N . THR A 1 100 ? -18.599 -0.454 -10.948 1.00 46.44 100 THR A N 1
ATOM 774 C CA . THR A 1 100 ? -19.912 -0.663 -10.297 1.00 46.44 100 THR A CA 1
ATOM 775 C C . THR A 1 100 ? -20.098 0.162 -9.020 1.00 46.44 100 THR A C 1
ATOM 777 O O . THR A 1 100 ? -20.955 -0.142 -8.190 1.00 46.44 100 THR A O 1
ATOM 780 N N . SER A 1 101 ? -19.375 1.277 -8.880 1.00 46.66 101 SER A N 1
ATOM 781 C CA . SER A 1 101 ? -19.880 2.390 -8.075 1.00 46.66 101 SER A CA 1
ATOM 782 C C . SER A 1 101 ? -21.027 3.033 -8.851 1.00 46.66 101 SER A C 1
ATOM 784 O O . SER A 1 101 ? -20.817 3.714 -9.855 1.00 46.66 101 SER A O 1
ATOM 786 N N . SER A 1 102 ? -22.260 2.754 -8.421 1.00 49.50 102 SER A N 1
ATOM 787 C CA . SER A 1 102 ? -23.458 3.396 -8.962 1.00 49.50 102 SER A CA 1
ATOM 788 C C . SER A 1 102 ? -23.223 4.907 -9.060 1.00 49.50 102 SER A C 1
ATOM 790 O O . SER A 1 102 ? -22.846 5.517 -8.055 1.00 49.50 102 SER A O 1
ATOM 792 N N . PRO A 1 103 ? -23.417 5.534 -10.235 1.00 53.72 103 PRO A N 1
ATOM 793 C CA . PRO A 1 103 ? -23.208 6.965 -10.368 1.00 53.72 103 PRO A CA 1
ATOM 794 C C . PRO A 1 103 ? -24.096 7.688 -9.345 1.00 53.72 103 PRO A C 1
ATOM 796 O O . PRO A 1 103 ? -25.280 7.348 -9.235 1.00 53.72 103 PRO A O 1
ATOM 799 N N . PRO A 1 104 ? -23.568 8.672 -8.592 1.00 61.25 104 PRO A N 1
ATOM 800 C CA . PRO A 1 104 ? -24.382 9.432 -7.656 1.00 61.25 104 PRO A CA 1
ATOM 801 C C . PRO A 1 104 ? -25.570 10.058 -8.408 1.00 61.25 104 PRO A C 1
ATOM 803 O O . PRO A 1 104 ? -25.415 10.468 -9.567 1.00 61.25 104 PRO A O 1
ATOM 806 N N . PRO A 1 105 ? -26.765 10.123 -7.793 1.00 58.47 105 PRO A N 1
ATOM 807 C CA . PRO A 1 105 ? -27.956 10.645 -8.447 1.00 58.47 105 PRO A CA 1
ATOM 808 C C . PRO A 1 105 ? -27.683 12.054 -8.985 1.00 58.47 105 PRO A C 1
ATOM 810 O O . PRO A 1 105 ? -27.314 12.965 -8.244 1.00 58.47 105 PRO A O 1
ATOM 813 N N . LYS A 1 106 ? -27.842 12.215 -10.305 1.00 53.12 106 LYS A N 1
ATOM 814 C CA . LYS A 1 106 ? -27.708 13.489 -11.022 1.00 53.12 106 LYS A CA 1
ATOM 815 C C . LYS A 1 106 ? -28.550 14.564 -10.335 1.00 53.12 106 LYS A C 1
ATOM 817 O O . LYS A 1 106 ? -29.778 14.520 -10.392 1.00 53.12 106 LYS A O 1
ATOM 822 N N . ALA A 1 107 ? -27.887 15.563 -9.759 1.00 57.84 107 ALA A N 1
ATOM 823 C CA . ALA A 1 107 ? -28.535 16.805 -9.371 1.00 57.84 107 ALA A CA 1
ATOM 824 C C . ALA A 1 107 ? -29.148 17.495 -10.616 1.00 57.84 107 ALA A C 1
ATOM 826 O O . ALA A 1 107 ? -28.535 17.478 -11.692 1.00 57.84 107 ALA A O 1
ATOM 827 N N . PRO A 1 108 ? -30.346 18.096 -10.507 1.00 57.78 108 PRO A N 1
ATOM 828 C CA . PRO A 1 108 ? -31.014 18.761 -11.622 1.00 57.78 108 PRO A CA 1
ATOM 829 C C . PRO A 1 108 ? -30.234 20.007 -12.069 1.00 57.78 108 PRO A C 1
ATOM 831 O O . PRO A 1 108 ? -30.032 20.947 -11.303 1.00 57.78 108 PRO A O 1
ATOM 834 N N . SER A 1 109 ? -29.796 20.014 -13.331 1.00 56.09 109 SER A N 1
ATOM 835 C CA . SER A 1 109 ? -29.182 21.182 -13.975 1.00 56.09 109 SER A CA 1
ATOM 836 C C . SER A 1 109 ? -30.202 22.311 -14.185 1.00 56.09 109 SER A C 1
ATOM 838 O O . SER A 1 109 ? -31.293 22.036 -14.689 1.00 56.09 109 SER A O 1
ATOM 840 N N . PRO A 1 110 ? -29.857 23.578 -13.890 1.00 58.09 110 PRO A N 1
ATOM 841 C CA . PRO A 1 110 ? -30.663 24.731 -14.277 1.00 58.09 110 PRO A CA 1
ATOM 842 C C . PRO A 1 110 ? -30.506 25.089 -15.769 1.00 58.09 110 PRO A C 1
ATOM 844 O O . PRO A 1 110 ? -29.432 24.974 -16.358 1.00 58.09 110 PRO A O 1
ATOM 847 N N . SER A 1 111 ? -31.624 25.527 -16.353 1.00 56.62 111 SER A N 1
ATOM 848 C CA . SER A 1 111 ? -31.857 25.888 -17.758 1.00 56.62 111 SER A CA 1
ATOM 849 C C . SER A 1 111 ? -30.876 26.896 -18.390 1.00 56.62 111 SER A C 1
ATOM 851 O O . SER A 1 111 ? -30.370 27.786 -17.707 1.00 56.62 111 SER A O 1
ATOM 853 N N . PRO A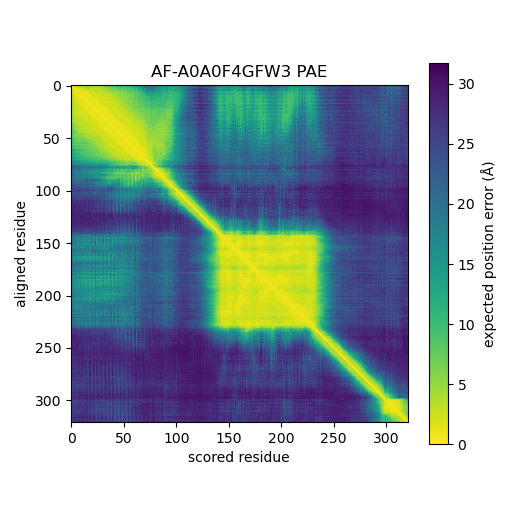 1 112 ? -30.704 26.851 -19.730 1.00 56.53 112 PRO A N 1
ATOM 854 C CA . PRO A 1 112 ? -29.928 27.822 -20.496 1.00 56.53 112 PRO A CA 1
ATOM 855 C C . PRO A 1 112 ? -30.744 29.079 -20.857 1.00 56.53 112 PRO A C 1
ATOM 857 O O . PRO A 1 112 ? -31.903 28.992 -21.264 1.00 56.53 112 PRO A O 1
ATOM 860 N N . ALA A 1 113 ? -30.108 30.250 -20.771 1.00 49.88 113 ALA A N 1
ATOM 861 C CA . ALA A 1 113 ? -30.628 31.529 -21.263 1.00 49.88 113 ALA A CA 1
ATOM 862 C C . ALA A 1 113 ? -30.032 31.903 -22.648 1.00 49.88 113 ALA A C 1
ATOM 864 O O . ALA A 1 113 ? -28.982 31.375 -23.026 1.00 49.88 113 ALA A O 1
ATOM 865 N N . PRO A 1 114 ? -30.691 32.784 -23.434 1.00 61.03 114 PRO A N 1
ATOM 866 C CA . PRO A 1 114 ? -30.556 32.823 -24.891 1.00 61.03 114 PRO A CA 1
ATOM 867 C C . PRO A 1 114 ? -29.610 33.903 -25.463 1.00 61.03 114 PRO A C 1
ATOM 869 O O . PRO A 1 114 ? -29.557 35.036 -25.004 1.00 61.03 114 PRO A O 1
ATOM 872 N N . VAL A 1 115 ? -28.939 33.515 -26.555 1.00 60.78 115 VAL A N 1
ATOM 873 C CA . VAL A 1 115 ? -28.695 34.213 -27.843 1.00 60.78 115 VAL A CA 1
ATOM 874 C C . VAL A 1 115 ? -28.561 35.752 -27.881 1.00 60.78 115 VAL A C 1
ATOM 876 O O . VAL A 1 115 ? -29.526 36.476 -27.662 1.00 60.78 115 VAL A O 1
ATOM 879 N N . SER A 1 116 ? -27.440 36.248 -28.436 1.00 47.19 116 SER A N 1
ATOM 880 C CA . SER A 1 116 ? -27.352 37.473 -29.279 1.00 47.19 116 SER A CA 1
ATOM 881 C C . SER A 1 116 ? -26.054 37.458 -30.117 1.00 47.19 116 SER A C 1
ATOM 883 O O . SER A 1 116 ? -24.962 37.502 -29.574 1.00 47.19 116 SER A O 1
ATOM 885 N N . LYS A 1 117 ? -26.109 37.096 -31.408 1.00 51.84 117 LYS A N 1
ATOM 886 C CA . LYS A 1 117 ? -26.182 37.944 -32.628 1.00 51.84 117 LYS A CA 1
ATOM 887 C C . LYS A 1 117 ? -24.918 38.762 -33.009 1.00 51.84 117 LYS A C 1
ATOM 889 O O . LYS A 1 117 ? -24.714 39.864 -32.529 1.00 51.84 117 LYS A O 1
ATOM 894 N N . LYS A 1 118 ? -24.278 38.289 -34.095 1.00 53.06 118 LYS A N 1
ATOM 895 C CA . LYS A 1 118 ? -24.112 38.959 -35.415 1.00 53.06 118 LYS A CA 1
ATOM 896 C C . LYS A 1 118 ? -23.146 40.152 -35.550 1.00 53.06 118 LYS A C 1
ATOM 898 O O . LYS A 1 118 ? -23.476 41.247 -35.113 1.00 53.06 118 LYS A O 1
ATOM 903 N N . ARG A 1 119 ? -22.104 39.959 -36.386 1.00 47.78 119 ARG A N 1
ATOM 904 C CA . ARG A 1 119 ? -21.509 40.844 -37.442 1.00 47.78 119 ARG A CA 1
ATOM 905 C C . ARG A 1 119 ? -20.025 40.456 -37.627 1.00 47.78 119 ARG A C 1
ATOM 907 O O . ARG A 1 119 ? -19.394 40.129 -36.642 1.00 47.78 119 ARG A O 1
ATOM 914 N N . LYS A 1 120 ? -19.366 40.483 -38.789 1.00 47.75 120 LYS A N 1
ATOM 915 C CA . LYS A 1 120 ? -19.667 40.773 -40.202 1.00 47.75 120 LYS A CA 1
ATOM 916 C C . LYS A 1 120 ? -18.399 40.333 -40.968 1.00 47.75 120 LYS A C 1
ATOM 918 O O . LYS A 1 120 ? -17.303 40.571 -40.473 1.00 47.75 120 LYS A O 1
ATOM 923 N N . ALA A 1 121 ? -18.552 39.693 -42.123 1.00 59.81 121 ALA A N 1
ATOM 924 C CA . ALA A 1 121 ? -17.449 39.274 -42.989 1.00 59.81 121 ALA A CA 1
ATOM 925 C C . ALA A 1 121 ? -16.679 40.469 -43.582 1.00 59.81 121 ALA A C 1
ATOM 927 O O . ALA A 1 121 ? -17.299 41.495 -43.891 1.00 59.81 121 ALA A O 1
ATOM 928 N N . LYS A 1 122 ? -15.364 40.300 -43.789 1.00 46.41 122 LYS A N 1
ATOM 929 C CA . LYS A 1 122 ? -14.611 40.963 -44.862 1.00 46.41 122 LYS A CA 1
ATOM 930 C C . LYS A 1 122 ? -13.336 40.176 -45.202 1.00 46.41 122 LYS A C 1
ATOM 932 O O . LYS A 1 122 ? -12.572 39.845 -44.301 1.00 46.41 122 LYS A O 1
ATOM 937 N N . ASP A 1 123 ? -13.200 39.894 -46.492 1.00 55.00 123 ASP A N 1
ATOM 938 C CA . ASP A 1 123 ? -12.194 39.088 -47.190 1.00 55.00 123 ASP A CA 1
ATOM 939 C C . ASP A 1 123 ? -10.721 39.555 -47.084 1.00 55.00 123 ASP A C 1
ATOM 941 O O . ASP A 1 123 ? -10.438 40.743 -46.907 1.00 55.00 123 ASP A O 1
ATOM 945 N N . ASP A 1 124 ? -9.850 38.545 -47.246 1.00 54.72 124 ASP A N 1
ATOM 946 C CA . ASP A 1 124 ? -8.384 38.396 -47.448 1.00 54.72 124 ASP A CA 1
ATOM 947 C C . ASP A 1 124 ? -7.641 39.474 -48.293 1.00 54.72 124 ASP A C 1
ATOM 949 O O . ASP A 1 124 ? -8.322 40.190 -49.032 1.00 54.72 124 ASP A O 1
ATOM 953 N N . PRO A 1 125 ? -6.270 39.601 -48.290 1.00 62.62 125 PRO A N 1
ATOM 954 C CA . PRO A 1 125 ? -5.288 38.487 -48.269 1.00 62.62 125 PRO A CA 1
ATOM 955 C C . PRO A 1 125 ? -3.877 38.702 -47.632 1.00 62.62 125 PRO A C 1
ATOM 957 O O . PRO A 1 125 ? -3.439 39.820 -47.376 1.00 62.62 125 PRO A O 1
ATOM 960 N N . ALA A 1 126 ? -3.131 37.584 -47.520 1.00 47.97 126 ALA A N 1
ATOM 961 C CA . ALA A 1 126 ? -1.663 37.404 -47.673 1.00 47.97 126 ALA A CA 1
ATOM 962 C C . ALA A 1 126 ? -0.889 36.789 -46.469 1.00 47.97 126 ALA A C 1
ATOM 964 O O . ALA A 1 126 ? -1.189 37.074 -45.310 1.00 47.97 126 ALA A O 1
ATOM 965 N N . PRO A 1 127 ? 0.121 35.923 -46.733 1.00 57.16 127 PRO A N 1
ATOM 966 C CA . PRO A 1 127 ? 0.659 34.965 -45.770 1.00 57.16 127 PRO A CA 1
ATOM 967 C C . PRO A 1 127 ? 1.786 35.591 -44.947 1.00 57.16 127 PRO A C 1
ATOM 969 O O . PRO A 1 127 ? 2.909 35.745 -45.424 1.00 57.16 127 PRO A O 1
ATOM 972 N N . SER A 1 128 ? 1.499 35.941 -43.696 1.00 50.66 128 SER A N 1
ATOM 973 C CA . SER A 1 128 ? 2.504 36.482 -42.785 1.00 50.66 128 SER A CA 1
ATOM 974 C C . SER A 1 128 ? 2.673 35.562 -41.582 1.00 50.66 128 SER A C 1
ATOM 976 O O . SER A 1 128 ? 1.740 35.362 -40.809 1.00 50.66 128 SER A O 1
ATOM 978 N N . ALA A 1 129 ? 3.865 34.965 -41.512 1.00 52.38 129 ALA A N 1
ATOM 979 C CA . ALA A 1 129 ? 4.524 34.373 -40.352 1.00 52.38 129 ALA A CA 1
ATOM 980 C C . ALA A 1 129 ? 3.603 34.028 -39.172 1.00 52.38 129 ALA A C 1
ATOM 982 O O . ALA A 1 129 ? 3.351 34.864 -38.307 1.00 52.38 129 ALA A O 1
ATOM 983 N N . HIS A 1 130 ? 3.160 32.769 -39.098 1.00 50.78 130 HIS A N 1
ATOM 984 C CA . HIS A 1 130 ? 2.567 32.232 -37.879 1.00 50.78 130 HIS A CA 1
ATOM 985 C C . HIS A 1 130 ? 3.573 32.401 -36.726 1.00 50.78 130 HIS A C 1
ATOM 987 O O . HIS A 1 130 ? 4.621 31.747 -36.756 1.00 50.78 130 HIS A O 1
ATOM 993 N N . PRO A 1 131 ? 3.309 33.244 -35.708 1.00 52.62 131 PRO A N 1
ATOM 994 C CA . PRO A 1 131 ? 4.084 33.181 -34.484 1.00 52.62 131 PRO A CA 1
ATOM 995 C C . PRO A 1 131 ? 3.876 31.776 -33.923 1.00 52.62 131 PRO A C 1
ATOM 997 O O . PRO A 1 131 ? 2.735 31.344 -33.733 1.00 52.62 131 PRO A O 1
ATOM 1000 N N . ALA A 1 132 ? 4.974 31.040 -33.736 1.00 57.69 132 ALA A N 1
ATOM 1001 C CA . ALA A 1 132 ? 4.945 29.716 -33.133 1.00 57.69 132 ALA A CA 1
ATOM 1002 C C . ALA A 1 132 ? 4.047 29.780 -31.887 1.00 57.69 132 ALA A C 1
ATOM 1004 O O . ALA A 1 132 ? 4.260 30.668 -31.052 1.00 57.69 132 ALA A O 1
ATOM 1005 N N . PRO A 1 133 ? 3.016 28.920 -31.770 1.00 51.06 133 PRO A N 1
ATOM 1006 C CA . PRO A 1 133 ? 2.107 28.981 -30.643 1.00 51.06 133 PRO A CA 1
ATOM 1007 C C . PRO A 1 133 ? 2.956 28.825 -29.391 1.00 51.06 133 PRO A C 1
ATOM 1009 O O . PRO A 1 133 ? 3.609 27.795 -29.208 1.00 51.06 133 PRO A O 1
ATOM 1012 N N . ALA A 1 134 ? 2.992 29.876 -28.570 1.00 52.47 134 ALA A N 1
ATOM 1013 C CA . ALA A 1 134 ? 3.591 29.837 -27.253 1.00 52.47 134 ALA A CA 1
ATOM 1014 C C . ALA A 1 134 ? 2.904 28.690 -26.519 1.00 52.47 134 ALA A C 1
ATOM 1016 O O . ALA A 1 134 ? 1.762 28.815 -26.071 1.00 52.47 134 ALA A O 1
ATOM 1017 N N . SER A 1 135 ? 3.569 27.533 -26.518 1.00 54.34 135 SER A N 1
ATOM 1018 C CA . SER A 1 135 ? 3.112 26.333 -25.850 1.00 54.34 135 SER A CA 1
ATOM 1019 C C . SER A 1 135 ? 2.945 26.742 -24.404 1.00 54.34 135 SER A C 1
ATOM 1021 O O . SER A 1 135 ? 3.927 26.954 -23.688 1.00 54.34 135 SER A O 1
ATOM 1023 N N . LYS A 1 136 ? 1.687 26.948 -24.006 1.00 52.38 136 LYS A N 1
ATOM 1024 C CA . LYS A 1 136 ? 1.269 27.067 -22.619 1.00 52.38 136 LYS A CA 1
ATOM 1025 C C . LYS A 1 136 ? 1.603 25.715 -22.018 1.00 52.38 136 LYS A C 1
ATOM 1027 O O . LYS A 1 136 ? 0.764 24.820 -21.980 1.00 52.38 136 LYS A O 1
ATOM 1032 N N . ARG A 1 137 ? 2.879 25.544 -21.668 1.00 51.41 137 ARG A N 1
ATOM 1033 C CA . ARG A 1 137 ? 3.421 24.406 -20.951 1.00 51.41 137 ARG A CA 1
ATOM 1034 C C . ARG A 1 137 ? 2.670 24.467 -19.638 1.00 51.41 137 ARG A C 1
ATOM 1036 O O . ARG A 1 137 ? 3.018 25.258 -18.763 1.00 51.41 137 ARG A O 1
ATOM 1043 N N . SER A 1 138 ? 1.539 23.763 -19.588 1.00 52.53 138 SER A N 1
ATOM 1044 C CA . SER A 1 138 ? 0.757 23.619 -18.376 1.00 52.53 138 SER A CA 1
ATOM 1045 C C . SER A 1 138 ? 1.771 23.274 -17.303 1.00 52.53 138 SER A C 1
ATOM 1047 O O . SER A 1 138 ? 2.669 22.460 -17.549 1.00 52.53 138 SER A O 1
ATOM 1049 N N . LYS A 1 139 ? 1.729 24.000 -16.183 1.00 57.72 139 LYS A N 1
ATOM 1050 C CA . LYS A 1 139 ? 2.535 23.678 -15.010 1.00 57.72 139 LYS A CA 1
ATOM 1051 C C . LYS A 1 139 ? 2.135 22.258 -14.624 1.00 57.72 139 LYS A C 1
ATOM 1053 O O . LYS A 1 139 ? 1.167 22.066 -13.900 1.00 57.72 139 LYS A O 1
ATOM 1058 N N . ARG A 1 140 ? 2.792 21.262 -15.223 1.00 68.69 140 ARG A N 1
ATOM 1059 C CA . ARG A 1 140 ? 2.652 19.871 -14.830 1.00 68.69 140 ARG A CA 1
ATOM 1060 C C . ARG A 1 140 ? 3.086 19.876 -13.383 1.00 68.69 140 ARG A C 1
ATOM 1062 O O . ARG A 1 140 ? 4.161 20.407 -13.088 1.00 68.69 140 ARG A O 1
ATOM 1069 N N . ALA A 1 141 ? 2.205 19.392 -12.514 1.00 69.12 141 ALA A N 1
ATOM 1070 C CA . ALA A 1 141 ? 2.533 19.222 -11.116 1.00 69.12 141 ALA A CA 1
ATOM 1071 C C . ALA A 1 141 ? 3.914 18.547 -11.034 1.00 69.12 141 ALA A C 1
ATOM 1073 O O . ALA A 1 141 ? 4.204 17.669 -11.860 1.00 69.12 141 ALA A O 1
ATOM 1074 N N . PRO A 1 142 ? 4.802 19.027 -10.152 1.00 74.56 142 PRO A N 1
ATOM 1075 C CA . PRO A 1 142 ? 6.120 18.438 -10.015 1.00 74.56 142 PRO A CA 1
ATOM 1076 C C . PRO A 1 142 ? 5.962 16.938 -9.748 1.00 74.56 142 PRO A C 1
ATOM 1078 O O . PRO A 1 142 ? 5.149 16.519 -8.935 1.00 74.56 142 PRO A O 1
ATOM 1081 N N . GLU A 1 143 ? 6.715 16.123 -10.485 1.00 88.38 143 GLU A N 1
ATOM 1082 C CA . GLU A 1 143 ? 6.623 14.654 -10.435 1.00 88.38 143 GLU A CA 1
ATOM 1083 C C . GLU A 1 143 ? 7.197 14.069 -9.126 1.00 88.38 143 GLU A C 1
ATOM 1085 O O . GLU A 1 143 ? 7.151 12.866 -8.885 1.00 88.38 143 GLU A O 1
ATOM 1090 N N . TYR A 1 144 ? 7.772 14.932 -8.289 1.00 95.19 144 TYR A N 1
ATOM 1091 C CA . TYR A 1 144 ? 8.394 14.615 -7.013 1.00 95.19 144 TYR A CA 1
ATOM 1092 C C . TYR A 1 144 ? 8.146 15.737 -6.005 1.00 95.19 144 TYR A C 1
ATOM 1094 O O . TYR A 1 144 ? 7.939 16.892 -6.393 1.00 95.19 144 TYR A O 1
ATOM 1102 N N . LEU A 1 145 ? 8.217 15.402 -4.719 1.00 95.50 145 LEU A N 1
ATOM 1103 C CA . LEU A 1 145 ? 8.048 16.355 -3.627 1.00 95.50 145 LEU A CA 1
ATOM 1104 C C . LEU A 1 145 ? 9.257 17.314 -3.565 1.00 95.50 145 LEU A C 1
ATOM 1106 O O . LEU A 1 145 ? 10.394 16.842 -3.486 1.00 95.50 145 LEU A O 1
ATOM 1110 N N . PRO A 1 146 ? 9.079 18.649 -3.607 1.00 95.06 146 PRO A N 1
ATOM 1111 C CA . PRO A 1 146 ? 10.203 19.590 -3.600 1.00 95.06 146 PRO A CA 1
ATOM 1112 C C . PRO A 1 146 ? 11.102 19.481 -2.361 1.00 95.06 146 PRO A C 1
ATOM 1114 O O . PRO A 1 146 ? 12.322 19.587 -2.500 1.00 95.06 146 PRO A O 1
ATOM 1117 N N . ALA A 1 147 ? 10.510 19.234 -1.186 1.00 95.81 147 ALA A N 1
ATOM 1118 C CA . ALA A 1 147 ? 11.227 19.052 0.078 1.00 95.81 147 ALA A CA 1
ATOM 1119 C C . ALA A 1 147 ? 12.098 17.782 0.077 1.00 95.81 147 ALA A C 1
ATOM 1121 O O . ALA A 1 147 ? 13.237 17.797 0.544 1.00 95.81 147 ALA A O 1
ATOM 1122 N N . CYS A 1 148 ? 11.597 16.697 -0.523 1.00 96.88 148 CYS A N 1
ATOM 1123 C CA . CYS A 1 148 ? 12.301 15.424 -0.624 1.00 96.88 148 CYS A CA 1
ATOM 1124 C C . CYS A 1 148 ? 12.172 14.832 -2.041 1.00 96.88 148 CYS A C 1
ATOM 1126 O O . CYS A 1 148 ? 11.254 14.058 -2.317 1.00 96.88 148 CYS A O 1
ATOM 1128 N N . PRO A 1 149 ? 13.106 15.151 -2.960 1.00 97.44 149 PRO A N 1
ATOM 1129 C CA . PRO A 1 149 ? 13.008 14.734 -4.360 1.00 97.44 149 PRO A CA 1
ATOM 1130 C C . PRO A 1 149 ? 13.041 13.219 -4.612 1.00 97.44 149 PRO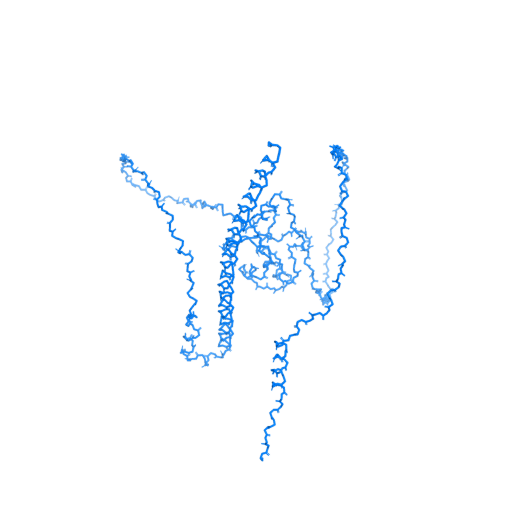 A C 1
ATOM 1132 O O . PRO A 1 149 ? 12.818 12.796 -5.746 1.00 97.44 149 PRO A O 1
ATOM 1135 N N . THR A 1 150 ? 13.343 12.401 -3.602 1.00 97.50 150 THR A N 1
ATOM 1136 C CA . THR A 1 150 ? 13.279 10.932 -3.671 1.00 97.50 150 THR A CA 1
ATOM 1137 C C . THR A 1 150 ? 11.869 10.385 -3.469 1.00 97.50 150 THR A C 1
ATOM 1139 O O . THR A 1 150 ? 11.646 9.218 -3.784 1.00 97.50 150 THR A O 1
ATOM 1142 N N . ILE A 1 151 ? 10.926 11.206 -2.997 1.00 98.06 151 ILE A N 1
ATOM 1143 C CA . ILE A 1 151 ? 9.502 10.874 -2.918 1.00 98.06 151 ILE A CA 1
ATOM 1144 C C . ILE A 1 151 ? 8.827 11.328 -4.210 1.00 98.06 151 ILE A C 1
ATOM 1146 O O . ILE A 1 151 ? 8.832 12.513 -4.556 1.00 98.06 151 ILE A O 1
ATOM 1150 N N . VAL A 1 152 ? 8.284 10.369 -4.955 1.00 97.62 152 VAL A N 1
ATOM 1151 C CA . VAL A 1 152 ? 7.748 10.573 -6.307 1.00 97.62 152 VAL A CA 1
ATOM 1152 C C . VAL A 1 152 ? 6.303 10.106 -6.380 1.00 97.62 152 VAL A C 1
ATOM 1154 O O . VAL A 1 152 ? 5.933 9.151 -5.697 1.00 97.62 152 VAL A O 1
ATOM 1157 N N . LYS A 1 153 ? 5.500 10.756 -7.227 1.00 97.12 153 LYS A N 1
ATOM 1158 C CA . LYS A 1 153 ? 4.130 10.316 -7.509 1.00 97.12 153 LYS A CA 1
ATOM 1159 C C . LYS A 1 153 ? 4.139 9.416 -8.741 1.00 97.12 153 LYS A C 1
ATOM 1161 O O . LYS A 1 153 ? 4.633 9.822 -9.796 1.00 97.12 153 LYS A O 1
ATOM 1166 N N . THR A 1 154 ? 3.650 8.191 -8.597 1.00 95.19 154 THR A N 1
ATOM 1167 C CA . THR A 1 154 ? 3.507 7.239 -9.705 1.00 95.19 154 THR A CA 1
ATOM 1168 C C . THR A 1 154 ? 2.421 7.704 -10.679 1.00 95.19 154 THR A C 1
ATOM 1170 O O . THR A 1 154 ? 1.644 8.620 -10.398 1.00 95.19 154 THR A O 1
ATOM 1173 N N . ASP A 1 155 ? 2.362 7.074 -11.848 1.00 92.62 155 ASP A N 1
ATOM 1174 C CA . ASP A 1 155 ? 1.275 7.245 -12.816 1.00 92.62 155 ASP A CA 1
ATOM 1175 C C . ASP A 1 155 ? -0.087 6.786 -12.273 1.00 92.62 155 ASP A C 1
ATOM 1177 O O . ASP A 1 155 ? -1.111 7.351 -12.651 1.00 92.62 155 ASP A O 1
ATOM 1181 N N . GLU A 1 156 ? -0.087 5.844 -11.330 1.00 92.62 156 GLU A N 1
ATOM 1182 C CA . GLU A 1 156 ? -1.266 5.415 -10.564 1.00 92.62 156 GLU A CA 1
ATOM 1183 C C . GLU A 1 156 ? -1.706 6.441 -9.503 1.00 92.62 156 GLU A C 1
ATOM 1185 O O . GLU A 1 156 ? -2.766 6.303 -8.898 1.00 92.62 156 GLU A O 1
ATOM 1190 N N . GLY A 1 157 ? -0.913 7.492 -9.272 1.00 93.75 157 GLY A N 1
ATOM 1191 C CA . GLY A 1 157 ? -1.216 8.539 -8.299 1.00 93.75 157 GLY A CA 1
ATOM 1192 C C . GLY A 1 157 ? -0.800 8.211 -6.865 1.00 93.75 157 GLY A C 1
ATOM 1193 O O . GLY A 1 157 ? -1.120 8.986 -5.966 1.00 93.75 157 GLY A O 1
ATOM 1194 N N . THR A 1 158 ? -0.065 7.123 -6.644 1.00 96.31 158 THR A N 1
ATOM 1195 C CA . THR A 1 158 ? 0.473 6.741 -5.331 1.00 96.31 158 THR A CA 1
ATOM 1196 C C . THR A 1 158 ? 1.841 7.378 -5.093 1.00 96.31 158 THR A C 1
ATOM 1198 O O . THR A 1 158 ? 2.643 7.524 -6.019 1.00 96.31 158 THR A O 1
ATOM 1201 N N . TRP A 1 159 ? 2.128 7.779 -3.855 1.00 97.88 159 TRP A N 1
ATOM 1202 C CA . TRP A 1 159 ? 3.452 8.279 -3.489 1.00 97.88 159 TRP A CA 1
ATOM 1203 C C . TRP A 1 159 ? 4.360 7.136 -3.059 1.00 97.88 159 TRP A C 1
ATOM 1205 O O . TRP A 1 159 ? 3.959 6.246 -2.310 1.00 97.88 159 TRP A O 1
ATOM 1215 N N . VAL A 1 160 ? 5.603 7.160 -3.531 1.00 98.06 160 VAL A N 1
ATOM 1216 C CA . VAL A 1 160 ? 6.609 6.153 -3.185 1.00 98.06 160 VAL A CA 1
ATOM 1217 C C . VAL A 1 160 ? 7.947 6.809 -2.881 1.00 98.06 160 VAL A C 1
ATOM 1219 O O . VAL A 1 160 ? 8.361 7.754 -3.558 1.00 98.06 160 VAL A O 1
ATOM 1222 N N . GLU A 1 161 ? 8.644 6.291 -1.873 1.00 98.25 161 GLU A N 1
ATOM 1223 C CA . GLU A 1 161 ? 10.029 6.657 -1.585 1.00 98.25 161 GLU A CA 1
ATOM 1224 C C . GLU A 1 161 ? 10.964 5.781 -2.421 1.00 98.25 161 GLU A C 1
ATOM 1226 O O . GLU A 1 161 ? 10.866 4.548 -2.412 1.00 98.25 161 GLU A O 1
ATOM 1231 N N . LEU A 1 162 ? 11.904 6.414 -3.123 1.00 98.31 162 LEU A N 1
ATOM 1232 C CA . LEU A 1 162 ? 12.905 5.710 -3.909 1.00 98.31 162 LEU A CA 1
ATOM 1233 C C . LEU A 1 162 ? 14.262 5.617 -3.193 1.00 98.31 162 LEU A C 1
ATOM 1235 O O . LEU A 1 162 ? 14.840 6.629 -2.790 1.00 98.31 162 LEU A O 1
ATOM 1239 N N . ARG A 1 163 ? 14.831 4.405 -3.151 1.00 98.19 163 ARG A N 1
ATOM 1240 C CA . ARG A 1 163 ? 16.212 4.116 -2.723 1.00 98.19 163 ARG A CA 1
ATOM 1241 C C . ARG A 1 163 ? 16.911 3.231 -3.753 1.00 98.19 163 ARG A C 1
ATOM 1243 O O . ARG A 1 163 ? 16.290 2.387 -4.390 1.00 98.19 163 ARG A O 1
ATOM 1250 N N . CYS A 1 164 ? 18.216 3.412 -3.953 1.00 98.06 164 CYS A N 1
ATOM 1251 C CA . CYS A 1 164 ? 18.953 2.611 -4.932 1.00 98.06 164 CYS A CA 1
ATOM 1252 C C . CYS A 1 164 ? 18.880 1.116 -4.586 1.00 98.06 164 CYS A C 1
ATOM 1254 O O . CYS A 1 164 ? 19.355 0.704 -3.534 1.00 98.06 164 CYS A O 1
ATOM 1256 N N . SER A 1 165 ? 18.397 0.280 -5.505 1.00 97.19 165 SER A N 1
ATOM 1257 C CA . SER A 1 165 ? 18.222 -1.164 -5.274 1.00 97.19 165 SER A CA 1
ATOM 1258 C C . SER A 1 165 ? 19.524 -1.953 -5.061 1.00 97.19 165 SER A C 1
ATOM 1260 O O . SER A 1 165 ? 19.477 -3.151 -4.801 1.00 97.19 165 SER A O 1
ATOM 1262 N N . VAL A 1 166 ? 20.692 -1.325 -5.246 1.00 96.19 166 VAL A N 1
ATOM 1263 C CA . VAL A 1 166 ? 22.008 -1.975 -5.110 1.00 96.19 166 VAL A CA 1
ATOM 1264 C C . VAL A 1 166 ? 22.732 -1.550 -3.832 1.00 96.19 166 VAL A C 1
ATOM 1266 O O . VAL A 1 166 ? 23.309 -2.394 -3.155 1.00 96.19 166 VAL A O 1
ATOM 1269 N N . CYS A 1 167 ? 22.729 -0.255 -3.498 1.00 96.12 167 CYS A N 1
ATOM 1270 C CA . CYS A 1 167 ? 23.433 0.276 -2.320 1.00 96.12 167 CYS A CA 1
ATOM 1271 C C . CYS A 1 167 ? 22.509 0.835 -1.229 1.00 96.12 167 CYS A C 1
ATOM 1273 O O . CYS A 1 167 ? 23.002 1.378 -0.244 1.00 96.12 167 CYS A O 1
ATOM 1275 N N . ASN A 1 168 ? 21.191 0.755 -1.428 1.00 97.06 168 ASN A N 1
ATOM 1276 C CA . ASN A 1 168 ? 20.135 1.314 -0.579 1.00 97.06 168 ASN A CA 1
ATOM 1277 C C . ASN A 1 168 ? 20.210 2.836 -0.335 1.00 97.06 168 ASN A C 1
ATOM 1279 O O . ASN A 1 168 ? 19.461 3.375 0.472 1.00 97.06 168 ASN A O 1
ATOM 1283 N N . GLY A 1 169 ? 21.100 3.549 -1.032 1.00 97.12 169 GLY A N 1
ATOM 1284 C CA . GLY A 1 169 ? 21.287 4.986 -0.860 1.00 97.12 169 GLY A CA 1
ATOM 1285 C C . GLY A 1 169 ? 20.225 5.820 -1.571 1.00 97.12 169 GLY A C 1
ATOM 1286 O O . GLY A 1 169 ? 19.828 5.505 -2.698 1.00 97.12 169 GLY A O 1
ATOM 1287 N N . ASN A 1 170 ? 19.827 6.924 -0.944 1.00 98.00 170 ASN A N 1
ATOM 1288 C CA . ASN A 1 170 ? 18.925 7.934 -1.510 1.00 98.00 170 ASN A CA 1
ATOM 1289 C C . ASN A 1 170 ? 19.604 9.308 -1.700 1.00 98.00 170 ASN A C 1
ATOM 1291 O O . ASN A 1 170 ? 19.010 10.218 -2.281 1.00 98.00 170 ASN A O 1
ATOM 1295 N N . THR A 1 171 ? 20.873 9.438 -1.298 1.00 97.69 171 THR A N 1
ATOM 1296 C CA . THR A 1 171 ? 21.683 10.653 -1.466 1.00 97.69 171 THR A CA 1
ATOM 1297 C C . THR A 1 171 ? 22.928 10.435 -2.329 1.00 97.69 171 THR A C 1
ATOM 1299 O O . THR A 1 171 ? 23.487 9.335 -2.408 1.00 97.69 171 THR A O 1
ATOM 1302 N N . GLU A 1 172 ? 23.375 11.504 -2.997 1.00 94.75 172 GLU A N 1
ATOM 1303 C CA . GLU A 1 172 ? 24.635 11.552 -3.741 1.00 94.75 172 GLU A CA 1
ATOM 1304 C C . GLU A 1 172 ? 25.822 11.534 -2.756 1.00 94.75 172 GLU A C 1
ATOM 1306 O O . GLU A 1 172 ? 25.951 12.473 -1.967 1.00 94.75 172 GLU A O 1
ATOM 1311 N N . PRO A 1 173 ? 26.740 10.547 -2.827 1.00 90.56 173 PRO A N 1
ATOM 1312 C CA . PRO A 1 173 ? 27.797 10.374 -1.824 1.00 90.56 173 PRO A CA 1
ATOM 1313 C C . PRO A 1 173 ? 28.715 11.586 -1.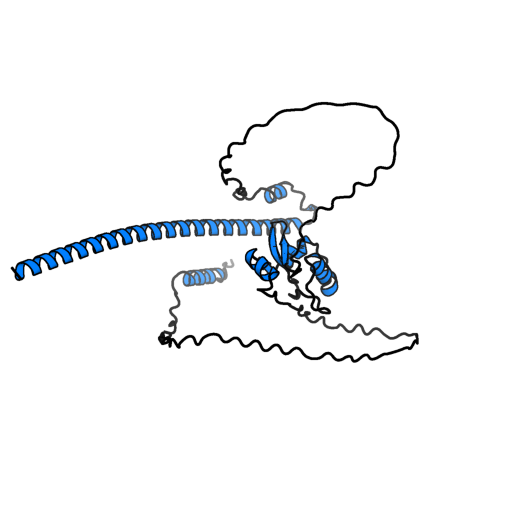636 1.00 90.56 173 PRO A C 1
ATOM 1315 O O . PRO A 1 173 ? 29.258 11.785 -0.560 1.00 90.56 173 PRO A O 1
ATOM 1318 N N . GLN A 1 174 ? 28.909 12.391 -2.684 1.00 90.06 174 GLN A N 1
ATOM 1319 C CA . GLN A 1 174 ? 29.807 13.548 -2.640 1.00 90.06 174 GLN A CA 1
ATOM 1320 C C . GLN A 1 174 ? 29.150 14.815 -2.089 1.00 90.06 174 GLN A C 1
ATOM 1322 O O . GLN A 1 174 ? 29.854 15.693 -1.607 1.00 90.06 174 GLN A O 1
ATOM 1327 N N . LYS A 1 175 ? 27.824 14.946 -2.210 1.00 92.88 175 LYS A N 1
ATOM 1328 C CA . LYS A 1 175 ? 27.110 16.190 -1.876 1.00 92.88 175 LYS A CA 1
ATOM 1329 C C . LYS A 1 175 ? 26.123 16.040 -0.723 1.00 92.88 175 LYS A C 1
ATOM 1331 O O . LYS A 1 175 ? 25.612 17.050 -0.254 1.00 92.88 175 LYS A O 1
ATOM 1336 N N . GLY A 1 176 ? 25.778 14.809 -0.337 1.00 94.88 176 GLY A N 1
ATOM 1337 C CA . GLY A 1 176 ? 24.728 14.530 0.651 1.00 94.88 176 GLY A CA 1
ATOM 1338 C C . GLY A 1 176 ? 23.322 14.962 0.208 1.00 94.88 176 GLY A C 1
ATOM 1339 O O . GLY A 1 176 ? 22.391 15.000 1.012 1.00 94.88 176 GLY A O 1
ATOM 1340 N N . GLN A 1 177 ? 23.152 15.317 -1.068 1.00 97.06 177 GLN A N 1
ATOM 1341 C CA . GLN A 1 177 ? 21.883 15.781 -1.626 1.00 97.06 177 GLN A CA 1
ATOM 1342 C C . GLN A 1 177 ? 21.050 14.598 -2.109 1.00 97.06 177 GLN A C 1
ATOM 1344 O O . GLN A 1 177 ? 21.597 13.667 -2.702 1.00 97.06 177 GLN A O 1
ATOM 1349 N N . PHE A 1 178 ? 19.734 14.651 -1.904 1.00 98.19 178 PHE A N 1
ATOM 1350 C CA . PHE A 1 178 ? 18.813 13.640 -2.419 1.00 98.19 178 PHE A CA 1
ATOM 1351 C C . PHE A 1 178 ? 18.887 13.530 -3.946 1.00 98.19 178 PHE A C 1
ATOM 1353 O O . PHE A 1 178 ? 19.071 14.523 -4.663 1.00 98.19 178 PHE A O 1
ATOM 1360 N N . TYR A 1 179 ? 18.701 12.317 -4.465 1.00 97.62 179 TYR A N 1
ATOM 1361 C CA . TYR A 1 179 ? 18.527 12.130 -5.902 1.00 97.62 179 TYR A CA 1
ATOM 1362 C C . TYR A 1 179 ? 17.241 12.812 -6.380 1.00 97.62 179 TYR A C 1
ATOM 1364 O O . TYR A 1 179 ? 16.184 12.679 -5.776 1.00 97.62 179 TYR A O 1
ATOM 1372 N N . LYS A 1 180 ? 17.321 13.537 -7.501 1.00 96.88 180 LYS A N 1
ATOM 1373 C CA . LYS A 1 180 ? 16.180 14.267 -8.078 1.00 96.88 180 LYS A CA 1
ATOM 1374 C C . LYS A 1 180 ? 15.246 13.326 -8.843 1.00 96.88 180 LYS A C 1
ATOM 1376 O O . LYS A 1 180 ? 15.352 13.203 -10.069 1.00 96.88 180 LYS A O 1
ATOM 1381 N N . GLY A 1 181 ? 14.370 12.643 -8.113 1.00 96.62 181 GLY A N 1
ATOM 1382 C CA . GLY A 1 181 ? 13.379 11.717 -8.644 1.00 96.62 181 GLY A CA 1
ATOM 1383 C C . GLY A 1 181 ? 13.988 10.520 -9.386 1.00 96.62 181 GLY A C 1
ATOM 1384 O O . GLY A 1 181 ? 15.172 10.194 -9.218 1.00 96.62 181 GLY A O 1
ATOM 1385 N N . PRO A 1 182 ? 13.213 9.881 -10.283 1.00 97.44 182 PRO A N 1
ATOM 1386 C CA . PRO A 1 182 ? 13.649 8.668 -10.974 1.00 97.44 182 PRO A CA 1
ATOM 1387 C C . PRO A 1 182 ? 14.841 8.919 -11.908 1.00 97.44 182 PRO A C 1
ATOM 1389 O O . PRO A 1 182 ? 15.687 8.048 -12.088 1.00 97.44 182 PRO A O 1
ATOM 1392 N N . ALA A 1 183 ? 14.951 10.123 -12.481 1.00 96.75 183 ALA A N 1
ATOM 1393 C CA . ALA A 1 183 ? 16.058 10.490 -13.364 1.00 96.75 183 ALA A CA 1
ATOM 1394 C C . ALA A 1 183 ? 17.401 10.582 -12.613 1.00 96.75 183 ALA A C 1
ATOM 1396 O O . ALA A 1 183 ? 18.437 10.163 -13.138 1.00 96.75 183 ALA A O 1
ATOM 1397 N N . GLY A 1 184 ? 17.391 11.097 -11.377 1.00 96.75 184 GLY A N 1
ATOM 1398 C CA . GLY A 1 184 ? 18.580 11.142 -10.522 1.00 96.75 184 GLY A CA 1
ATOM 1399 C C . GLY A 1 184 ? 19.099 9.743 -10.187 1.00 96.75 184 GLY A C 1
ATOM 1400 O O . GLY A 1 184 ? 20.284 9.458 -10.374 1.00 96.75 184 GLY A O 1
ATOM 1401 N N . LEU A 1 185 ? 18.194 8.851 -9.781 1.00 97.25 185 LEU A N 1
ATOM 1402 C CA . LEU A 1 185 ? 18.504 7.448 -9.488 1.00 97.25 185 LEU A CA 1
ATOM 1403 C C . LEU A 1 185 ? 18.931 6.656 -10.730 1.00 97.25 185 LEU A C 1
ATOM 1405 O O . LEU A 1 185 ? 19.884 5.883 -10.659 1.00 97.25 185 LEU A O 1
ATOM 1409 N N . GLN A 1 186 ? 18.302 6.890 -11.887 1.00 98.00 186 GLN A N 1
ATOM 1410 C CA . GLN A 1 186 ? 18.711 6.288 -13.160 1.00 98.00 186 GLN A CA 1
ATOM 1411 C C . GLN A 1 186 ? 20.179 6.600 -13.474 1.00 98.00 186 GLN A C 1
ATOM 1413 O O . GLN A 1 186 ? 20.961 5.702 -13.796 1.00 98.00 186 GLN A O 1
ATOM 1418 N N . LYS A 1 187 ? 20.564 7.878 -13.351 1.00 97.50 187 LYS A N 1
ATOM 1419 C CA . LYS A 1 187 ? 21.942 8.319 -13.576 1.00 97.50 187 LYS A CA 1
ATOM 1420 C C . LYS A 1 187 ? 22.898 7.646 -12.593 1.00 97.50 187 LYS A C 1
ATOM 1422 O O . LYS A 1 187 ? 23.933 7.148 -13.024 1.00 97.50 187 LYS A O 1
ATOM 1427 N N . HIS A 1 188 ? 22.531 7.583 -11.313 1.00 96.75 188 HIS A N 1
ATOM 1428 C CA . HIS A 1 188 ? 23.317 6.899 -10.286 1.00 96.75 188 HIS A CA 1
ATOM 1429 C C . HIS A 1 188 ? 23.543 5.412 -10.613 1.00 96.75 188 HIS A C 1
ATOM 1431 O O . HIS A 1 188 ? 24.682 4.944 -10.590 1.00 96.75 188 HIS A O 1
ATOM 1437 N N . LEU A 1 189 ? 22.492 4.671 -10.980 1.00 96.56 189 LEU A N 1
ATOM 1438 C CA . LEU A 1 189 ? 22.602 3.261 -11.377 1.00 96.56 189 LEU A CA 1
ATOM 1439 C C . LEU A 1 189 ? 23.524 3.080 -12.588 1.00 96.56 189 LEU A C 1
ATOM 1441 O O . LEU A 1 189 ? 24.353 2.166 -12.613 1.00 96.56 189 LEU A O 1
ATOM 1445 N N . GLN A 1 190 ? 23.445 3.990 -13.560 1.00 96.81 190 GLN A N 1
ATOM 1446 C CA . GLN A 1 190 ? 24.298 3.955 -14.741 1.00 96.81 190 GLN A CA 1
ATOM 1447 C C . GLN A 1 190 ? 25.770 4.236 -14.411 1.00 96.81 190 GLN A C 1
ATOM 1449 O O . GLN A 1 190 ? 26.648 3.533 -14.913 1.00 96.81 190 GLN A O 1
ATOM 1454 N N . THR A 1 191 ? 26.067 5.241 -13.584 1.00 95.44 191 THR A N 1
ATOM 1455 C CA . THR A 1 191 ? 27.452 5.657 -13.302 1.00 95.44 191 THR A CA 1
ATOM 1456 C C . THR A 1 191 ? 28.122 4.792 -12.242 1.00 95.44 191 THR A C 1
ATOM 1458 O O . THR A 1 191 ? 29.275 4.386 -12.403 1.00 95.44 191 THR A O 1
ATOM 1461 N N . ASN A 1 192 ? 27.410 4.480 -11.162 1.00 94.62 192 ASN A N 1
ATOM 1462 C CA . ASN A 1 192 ? 27.997 3.846 -9.985 1.00 94.62 192 ASN A CA 1
ATOM 1463 C C . ASN A 1 192 ? 27.912 2.322 -10.082 1.00 94.62 192 ASN A C 1
ATOM 1465 O O . ASN A 1 192 ? 28.870 1.634 -9.714 1.00 94.62 192 ASN A O 1
ATOM 1469 N N . HIS A 1 193 ? 26.826 1.809 -10.664 1.00 94.44 193 HIS A N 1
ATOM 1470 C CA . HIS A 1 193 ? 26.549 0.375 -10.768 1.00 94.44 193 HIS A CA 1
ATOM 1471 C C . HIS A 1 193 ? 26.637 -0.177 -12.199 1.00 94.44 193 HIS A C 1
ATOM 1473 O O . HIS A 1 193 ? 26.495 -1.381 -12.380 1.00 94.44 193 HIS A O 1
ATOM 1479 N N . GLN A 1 194 ? 26.916 0.663 -13.207 1.00 96.25 194 GLN A N 1
ATOM 1480 C CA . GLN A 1 194 ? 27.009 0.264 -14.624 1.00 96.25 194 GLN A CA 1
ATOM 1481 C C . GLN A 1 194 ? 25.726 -0.405 -15.156 1.00 96.25 194 GLN A C 1
ATOM 1483 O O . GLN A 1 194 ? 25.760 -1.157 -16.130 1.00 96.25 194 GLN A O 1
ATOM 1488 N N . GLN A 1 195 ? 24.575 -0.108 -14.544 1.00 96.81 195 GLN A N 1
ATOM 1489 C CA . GLN A 1 195 ? 23.281 -0.656 -14.936 1.00 96.81 195 GLN A CA 1
ATOM 1490 C C . GLN A 1 195 ? 22.543 0.324 -15.850 1.00 96.81 195 GLN A C 1
ATOM 1492 O O . GLN A 1 195 ? 22.268 1.464 -15.480 1.00 96.81 195 GLN A O 1
ATOM 1497 N N . LYS A 1 196 ? 22.195 -0.125 -17.058 1.00 97.12 196 LYS A N 1
ATOM 1498 C CA . LYS A 1 196 ? 21.312 0.622 -17.961 1.00 97.12 196 LYS A CA 1
ATOM 1499 C C . LYS A 1 196 ? 19.871 0.226 -17.663 1.00 97.12 196 LYS A C 1
ATOM 1501 O O . LYS A 1 196 ? 19.463 -0.881 -17.997 1.00 97.12 196 LYS A O 1
ATOM 1506 N N . VAL A 1 197 ? 19.125 1.125 -17.037 1.00 97.06 197 VAL A N 1
ATOM 1507 C CA . VAL A 1 197 ? 17.707 0.941 -16.700 1.00 97.06 197 VAL A CA 1
ATOM 1508 C C . VAL A 1 197 ? 16.882 2.072 -17.299 1.00 97.06 197 VAL A C 1
ATOM 1510 O O . VAL A 1 197 ? 17.392 3.182 -17.479 1.00 97.06 197 VAL A O 1
ATOM 1513 N N . THR A 1 198 ? 15.626 1.796 -17.651 1.00 97.44 198 THR A N 1
ATOM 1514 C CA . THR A 1 198 ? 14.691 2.844 -18.079 1.00 97.44 198 THR A CA 1
ATOM 1515 C C . THR A 1 198 ? 14.103 3.567 -16.868 1.00 97.44 198 THR A C 1
ATOM 1517 O O . THR A 1 198 ? 14.229 3.109 -15.735 1.00 97.44 198 THR A O 1
ATOM 1520 N N . ARG A 1 199 ? 13.440 4.706 -17.090 1.00 94.81 199 ARG A N 1
ATOM 1521 C CA . ARG A 1 199 ? 12.795 5.465 -16.011 1.00 94.81 199 ARG A CA 1
ATOM 1522 C C . ARG A 1 199 ? 11.718 4.651 -15.281 1.00 94.81 199 ARG A C 1
ATOM 1524 O O . ARG A 1 199 ? 11.667 4.690 -14.058 1.00 94.81 199 ARG A O 1
ATOM 1531 N N . ALA A 1 200 ? 10.897 3.912 -16.029 1.00 94.62 200 ALA A N 1
ATOM 1532 C CA . ALA A 1 200 ? 9.865 3.045 -15.465 1.00 94.62 200 ALA A CA 1
ATOM 1533 C C . ALA A 1 200 ? 10.487 1.915 -14.627 1.00 94.62 200 ALA A C 1
ATOM 1535 O O . ALA A 1 200 ? 10.051 1.667 -13.507 1.00 94.62 200 ALA A O 1
ATOM 1536 N N . ASP A 1 201 ? 11.579 1.311 -15.114 1.00 96.31 201 ASP A N 1
ATOM 1537 C CA . ASP A 1 201 ? 12.301 0.279 -14.358 1.00 96.31 201 ASP A CA 1
ATOM 1538 C C . ASP A 1 201 ? 12.875 0.812 -13.040 1.00 96.31 201 ASP A C 1
ATOM 1540 O O . ASP A 1 201 ? 12.959 0.060 -12.072 1.00 96.31 201 ASP A O 1
ATOM 1544 N N . VAL A 1 202 ? 13.289 2.085 -12.987 1.00 97.81 202 VAL A N 1
ATOM 1545 C CA . VAL A 1 202 ? 13.785 2.699 -11.746 1.00 97.81 202 VAL A CA 1
ATOM 1546 C C . VAL A 1 202 ? 12.687 2.750 -10.697 1.00 97.81 202 VAL A C 1
ATOM 1548 O O . VAL A 1 202 ? 12.948 2.350 -9.573 1.00 97.81 202 VAL A O 1
ATOM 1551 N N . ILE A 1 203 ? 11.475 3.185 -11.048 1.00 96.62 203 ILE A N 1
ATOM 1552 C CA . ILE A 1 203 ? 10.363 3.245 -10.086 1.00 96.62 203 ILE A CA 1
ATOM 1553 C C . ILE A 1 203 ? 10.096 1.846 -9.525 1.00 96.62 203 ILE A C 1
ATOM 1555 O O . ILE A 1 203 ? 10.113 1.667 -8.316 1.00 96.62 203 ILE A O 1
ATOM 1559 N N . VAL A 1 204 ? 9.975 0.835 -10.389 1.00 96.69 204 VAL A N 1
ATOM 1560 C CA . VAL A 1 204 ? 9.672 -0.541 -9.960 1.00 96.69 204 VAL A CA 1
ATOM 1561 C C . VAL A 1 204 ? 10.800 -1.158 -9.126 1.00 96.69 204 VAL A C 1
ATOM 1563 O O . VAL A 1 204 ? 10.538 -1.823 -8.129 1.00 96.69 204 VAL A O 1
ATOM 1566 N N . ARG A 1 205 ? 12.067 -0.972 -9.520 1.00 97.06 205 ARG A N 1
ATOM 1567 C CA . ARG A 1 205 ? 13.208 -1.628 -8.852 1.00 97.06 205 ARG A CA 1
ATOM 1568 C C . ARG A 1 205 ? 13.689 -0.901 -7.606 1.00 97.06 205 ARG A C 1
ATOM 1570 O O . ARG A 1 205 ? 14.232 -1.545 -6.718 1.00 97.06 205 ARG A O 1
ATOM 1577 N N . CYS A 1 206 ? 13.591 0.424 -7.592 1.00 97.69 206 CYS A N 1
ATOM 1578 C CA . CYS A 1 206 ? 14.104 1.281 -6.522 1.00 97.69 206 CYS A CA 1
ATOM 1579 C C . CYS A 1 206 ? 13.005 1.748 -5.563 1.00 97.69 206 CYS A C 1
ATOM 1581 O O . CYS A 1 206 ? 13.289 2.562 -4.691 1.00 97.69 206 CYS A O 1
ATOM 1583 N N . MET A 1 207 ? 11.768 1.268 -5.709 1.00 97.81 207 MET A N 1
ATOM 1584 C CA . MET A 1 207 ? 10.718 1.500 -4.722 1.00 97.81 207 MET A CA 1
ATOM 1585 C C . MET A 1 207 ? 11.120 0.864 -3.393 1.00 97.81 207 MET A C 1
ATOM 1587 O O . MET A 1 207 ? 11.310 -0.349 -3.309 1.00 97.81 207 MET A O 1
ATOM 1591 N N . HIS A 1 208 ? 11.254 1.694 -2.362 1.00 97.81 208 HIS A N 1
ATOM 1592 C CA . HIS A 1 208 ? 11.547 1.230 -1.015 1.00 97.81 208 HIS A CA 1
ATOM 1593 C C . HIS A 1 208 ? 10.266 0.983 -0.222 1.00 97.81 208 HIS A C 1
ATOM 1595 O O . HIS A 1 208 ? 10.090 -0.102 0.330 1.00 97.81 208 HIS A O 1
ATOM 1601 N N . ARG A 1 209 ? 9.384 1.986 -0.184 1.00 98.06 209 ARG A N 1
ATOM 1602 C CA . ARG A 1 209 ? 8.087 1.924 0.490 1.00 98.06 209 ARG A CA 1
ATOM 1603 C C . ARG A 1 209 ? 7.064 2.829 -0.191 1.00 98.06 209 ARG A C 1
ATOM 1605 O O . ARG A 1 209 ? 7.438 3.794 -0.862 1.00 98.06 209 ARG A O 1
ATOM 1612 N N . ALA A 1 210 ? 5.788 2.519 0.012 1.00 97.81 210 ALA A N 1
ATOM 1613 C CA . ALA A 1 210 ? 4.700 3.448 -0.264 1.00 97.81 210 ALA A CA 1
ATOM 1614 C C . ALA A 1 210 ? 4.643 4.513 0.839 1.00 97.81 210 ALA A C 1
ATOM 1616 O O . ALA A 1 210 ? 4.925 4.218 1.999 1.00 97.81 210 ALA A O 1
ATOM 1617 N N . VAL A 1 211 ? 4.293 5.737 0.462 1.00 97.94 211 VAL A N 1
ATOM 1618 C CA . VAL A 1 211 ? 4.149 6.889 1.357 1.00 97.94 211 VAL A CA 1
ATOM 1619 C C . VAL A 1 211 ? 2.692 7.333 1.273 1.00 97.94 211 VAL A C 1
ATOM 1621 O O . VAL A 1 211 ? 2.142 7.457 0.179 1.00 97.94 211 VAL A O 1
ATOM 1624 N N . SER A 1 212 ? 2.039 7.520 2.416 1.00 97.94 212 SER A N 1
ATOM 1625 C CA . SER A 1 212 ? 0.651 8.003 2.437 1.00 97.94 212 SER A CA 1
ATOM 1626 C C . SER A 1 212 ? 0.588 9.509 2.164 1.00 97.94 212 SER A C 1
ATOM 1628 O O . SER A 1 212 ? 1.543 10.222 2.466 1.00 97.94 212 SER A O 1
ATOM 1630 N N . ASP A 1 213 ? -0.531 10.023 1.642 1.00 97.25 213 ASP A N 1
ATOM 1631 C CA . ASP A 1 213 ? -0.684 11.470 1.412 1.00 97.25 213 ASP A CA 1
ATOM 1632 C C . ASP A 1 213 ? -0.499 12.286 2.710 1.00 97.25 213 ASP A C 1
ATOM 1634 O O . ASP A 1 213 ? 0.166 13.317 2.693 1.00 97.25 213 ASP A O 1
ATOM 1638 N N . GLY A 1 214 ? -0.977 11.786 3.858 1.00 97.56 214 GLY A N 1
ATOM 1639 C CA . GLY A 1 214 ? -0.775 12.449 5.154 1.00 97.56 214 GLY A CA 1
ATOM 1640 C C . GLY A 1 214 ? 0.689 12.471 5.616 1.00 97.56 214 GLY A C 1
ATOM 1641 O O . GLY A 1 214 ? 1.129 13.431 6.240 1.00 97.56 214 GLY A O 1
ATOM 1642 N N . GLU A 1 215 ? 1.480 11.447 5.284 1.00 97.88 215 GLU A N 1
ATOM 1643 C CA . GLU A 1 215 ? 2.929 11.461 5.535 1.00 97.88 215 GLU A CA 1
ATOM 1644 C C . GLU A 1 215 ? 3.639 12.452 4.600 1.00 97.88 215 GLU A C 1
ATOM 1646 O O . GLU A 1 215 ? 4.543 13.160 5.037 1.00 97.88 215 GLU A O 1
ATOM 1651 N N . VAL A 1 216 ? 3.200 12.565 3.340 1.00 97.69 216 VAL A N 1
ATOM 1652 C CA . VAL A 1 216 ? 3.720 13.569 2.396 1.00 97.69 216 VAL A CA 1
ATOM 1653 C C . VAL A 1 216 ? 3.499 14.986 2.919 1.00 97.69 216 VAL A C 1
ATOM 1655 O O . VAL A 1 216 ? 4.436 15.780 2.883 1.00 97.69 216 VAL A O 1
ATOM 1658 N N . GLU A 1 217 ? 2.314 15.290 3.452 1.00 97.19 217 GLU A N 1
ATOM 1659 C CA . GLU A 1 217 ? 2.011 16.599 4.051 1.00 97.19 217 GLU A CA 1
ATOM 1660 C C . GLU A 1 217 ? 2.927 16.912 5.243 1.00 97.19 217 GLU A C 1
ATOM 1662 O O . GLU A 1 217 ? 3.455 18.020 5.338 1.00 97.19 217 GLU A O 1
ATOM 1667 N N . LYS A 1 218 ? 3.194 15.926 6.110 1.00 98.00 218 LYS A N 1
ATOM 1668 C CA . LYS A 1 218 ? 4.123 16.071 7.245 1.00 98.00 218 LYS A CA 1
ATOM 1669 C C . LYS A 1 218 ? 5.579 16.256 6.822 1.00 98.00 218 LYS A C 1
ATOM 1671 O O . LYS A 1 218 ? 6.341 16.962 7.478 1.00 98.00 218 LYS A O 1
ATOM 1676 N N . ILE A 1 219 ? 5.984 15.618 5.728 1.00 97.38 219 ILE A N 1
ATOM 1677 C CA . ILE A 1 219 ? 7.325 15.800 5.160 1.00 97.38 219 ILE A CA 1
ATOM 1678 C C . ILE A 1 219 ? 7.437 17.177 4.498 1.00 97.38 219 ILE A C 1
ATOM 1680 O O . ILE A 1 219 ? 8.480 17.823 4.581 1.00 97.38 219 ILE A O 1
ATOM 1684 N N . GLU A 1 220 ? 6.372 17.647 3.847 1.00 96.75 220 GLU A N 1
ATOM 1685 C CA . GLU A 1 220 ? 6.330 18.971 3.225 1.00 96.75 220 GLU A CA 1
ATOM 1686 C C . GLU A 1 220 ? 6.308 20.102 4.263 1.00 96.75 220 GLU A C 1
ATOM 1688 O O . GLU A 1 220 ? 6.952 21.130 4.047 1.00 96.75 220 GLU A O 1
ATOM 1693 N N . SER A 1 221 ? 5.639 19.898 5.404 1.00 97.31 221 SER A N 1
ATOM 1694 C CA . SER A 1 221 ? 5.653 20.833 6.537 1.00 97.31 221 SER A CA 1
ATOM 1695 C C . SER A 1 221 ? 6.972 20.825 7.318 1.00 97.31 221 SER A C 1
ATOM 1697 O O . SER A 1 221 ? 7.259 21.781 8.037 1.00 97.31 221 SER A O 1
ATOM 1699 N N . GLY A 1 222 ? 7.780 19.770 7.169 1.00 97.00 222 GLY A N 1
ATOM 1700 C CA . GLY A 1 222 ? 9.017 19.567 7.921 1.00 97.00 222 GLY A CA 1
ATOM 1701 C C . GLY A 1 222 ? 8.820 18.956 9.312 1.00 97.00 222 GLY A C 1
ATOM 1702 O O . GLY A 1 222 ? 9.785 18.880 10.065 1.00 97.00 222 GLY A O 1
ATOM 1703 N N . GLU A 1 223 ? 7.609 18.500 9.655 1.00 97.75 223 GLU A N 1
ATOM 1704 C CA . GLU A 1 223 ? 7.334 17.747 10.893 1.00 97.75 223 GLU A CA 1
ATOM 1705 C C . GLU A 1 223 ? 8.062 16.393 10.896 1.00 97.75 223 GLU A C 1
ATOM 1707 O O . GLU A 1 223 ? 8.514 15.921 11.937 1.00 97.75 223 GLU A O 1
ATOM 1712 N N . VAL A 1 224 ? 8.202 15.777 9.717 1.00 97.88 224 VAL A N 1
ATOM 1713 C CA . VAL A 1 224 ? 8.911 14.505 9.531 1.00 97.88 224 VAL A CA 1
ATOM 1714 C C . VAL A 1 224 ? 10.102 14.706 8.599 1.00 97.88 224 VAL A C 1
ATOM 1716 O O . VAL A 1 224 ? 9.941 15.040 7.424 1.00 97.88 224 VAL A O 1
ATOM 1719 N N . GLU A 1 225 ? 11.312 14.443 9.095 1.00 97.06 225 GLU A N 1
ATOM 1720 C CA . GLU A 1 225 ? 12.519 14.445 8.268 1.00 97.06 225 GLU A CA 1
ATOM 1721 C C . GLU A 1 225 ? 12.736 13.076 7.606 1.00 97.06 225 GLU A C 1
ATOM 1723 O O . GLU A 1 225 ? 12.719 12.026 8.250 1.00 97.06 225 GLU A O 1
ATOM 1728 N N . VAL A 1 226 ? 12.973 13.077 6.292 1.00 97.06 226 VAL A N 1
ATOM 1729 C CA . VAL A 1 226 ? 13.314 11.853 5.557 1.00 97.06 226 VAL A CA 1
ATOM 1730 C C . VAL A 1 226 ? 14.781 11.509 5.785 1.00 97.06 226 VAL A C 1
ATOM 1732 O O . VAL A 1 226 ? 15.676 12.297 5.478 1.00 97.06 226 VAL A O 1
ATOM 1735 N N . GLU A 1 227 ? 15.026 10.290 6.257 1.00 97.06 227 GLU A N 1
ATOM 1736 C CA . GLU A 1 227 ? 16.367 9.769 6.508 1.00 97.06 227 GLU A CA 1
ATOM 1737 C C . GLU A 1 227 ? 17.265 9.866 5.261 1.00 97.06 227 GLU A C 1
ATOM 1739 O O . GLU A 1 227 ? 16.954 9.349 4.181 1.00 97.06 227 GLU A O 1
ATOM 1744 N N . ARG A 1 228 ? 18.432 10.497 5.421 1.00 97.25 228 ARG A N 1
ATOM 1745 C CA . ARG A 1 228 ? 19.476 10.555 4.392 1.00 97.25 228 ARG A CA 1
ATOM 1746 C C . ARG A 1 228 ? 20.368 9.327 4.489 1.00 97.25 228 ARG A C 1
ATOM 1748 O O . ARG A 1 228 ? 21.256 9.251 5.332 1.00 97.25 228 ARG A O 1
ATOM 1755 N N . VAL A 1 229 ? 20.194 8.401 3.557 1.00 96.56 229 VAL A N 1
ATOM 1756 C CA . VAL A 1 229 ? 21.011 7.194 3.457 1.00 96.56 229 VAL A CA 1
ATOM 1757 C C . VAL A 1 229 ? 22.075 7.395 2.390 1.00 96.56 229 VAL A C 1
ATOM 1759 O O . VAL A 1 229 ? 21.790 7.468 1.186 1.00 96.56 229 VAL A O 1
ATOM 1762 N N . VAL A 1 230 ? 23.328 7.487 2.829 1.00 94.69 230 VAL A N 1
ATOM 1763 C CA . VAL A 1 230 ? 24.481 7.418 1.930 1.00 94.69 230 VAL A CA 1
ATOM 1764 C C . VAL A 1 230 ? 24.647 5.961 1.521 1.00 94.69 230 VAL A C 1
ATOM 1766 O O . VAL A 1 230 ? 24.773 5.081 2.369 1.00 94.69 230 VAL A O 1
ATOM 1769 N N . GLY A 1 231 ? 24.626 5.696 0.214 1.00 88.06 231 GLY A N 1
ATOM 1770 C CA . GLY A 1 231 ? 24.756 4.335 -0.292 1.00 88.06 231 GLY A CA 1
ATOM 1771 C C . GLY A 1 231 ? 26.050 3.701 0.204 1.00 88.06 231 GLY A C 1
ATOM 1772 O O . GLY A 1 231 ? 27.136 4.196 -0.112 1.00 88.06 231 GLY A O 1
ATOM 1773 N N . VAL A 1 232 ? 25.938 2.602 0.953 1.00 80.25 232 VAL A N 1
ATOM 1774 C CA . VAL A 1 232 ? 27.103 1.829 1.380 1.00 80.25 232 VAL A CA 1
ATOM 1775 C C . VAL A 1 232 ? 27.661 1.216 0.110 1.00 80.25 232 VAL A C 1
ATOM 1777 O O . VAL A 1 232 ? 27.084 0.290 -0.465 1.00 80.25 232 VAL A O 1
ATOM 1780 N N . GLY A 1 233 ? 28.733 1.812 -0.411 1.00 69.44 233 GLY A N 1
ATOM 1781 C CA . GLY A 1 233 ? 29.416 1.270 -1.567 1.00 69.44 233 GLY A CA 1
ATOM 1782 C C . GLY A 1 233 ? 29.825 -0.148 -1.211 1.00 69.44 233 GLY A C 1
ATOM 1783 O O . GLY A 1 233 ? 30.745 -0.319 -0.419 1.00 69.44 233 GLY A O 1
ATOM 1784 N N . GLN A 1 234 ? 29.136 -1.152 -1.765 1.00 60.78 234 GLN A N 1
ATOM 1785 C CA . GLN A 1 234 ? 29.624 -2.526 -1.767 1.00 60.78 234 GLN A CA 1
ATOM 1786 C C . GLN A 1 234 ? 31.032 -2.429 -2.328 1.00 60.78 234 GLN A C 1
ATOM 1788 O O . GLN A 1 234 ? 31.179 -2.066 -3.498 1.00 60.78 234 GLN A O 1
ATOM 1793 N N . GLY A 1 235 ? 32.027 -2.565 -1.446 1.00 52.25 235 GLY A N 1
ATOM 1794 C CA . GLY A 1 235 ? 33.381 -2.096 -1.683 1.00 52.25 235 GLY A CA 1
ATOM 1795 C C . GLY A 1 235 ? 33.813 -2.537 -3.064 1.00 52.25 235 GLY A C 1
ATOM 1796 O O . GLY A 1 235 ? 34.040 -3.724 -3.293 1.00 52.25 235 GLY A O 1
ATOM 1797 N N . LYS A 1 236 ? 33.876 -1.592 -4.012 1.00 50.22 236 LYS A N 1
ATOM 1798 C CA . LYS A 1 236 ? 34.557 -1.858 -5.268 1.00 50.22 236 LYS A CA 1
ATOM 1799 C C . LYS A 1 236 ? 35.979 -2.111 -4.831 1.00 50.22 236 LYS A C 1
ATOM 1801 O O . LYS A 1 236 ? 36.687 -1.157 -4.515 1.00 50.22 236 LYS A O 1
ATOM 1806 N N . ALA A 1 237 ? 36.346 -3.392 -4.759 1.00 46.75 237 ALA A N 1
ATOM 1807 C CA . ALA A 1 237 ? 37.721 -3.827 -4.713 1.00 46.75 237 ALA A CA 1
ATOM 1808 C C . ALA A 1 237 ? 38.416 -2.965 -5.754 1.00 46.75 237 ALA A C 1
ATOM 1810 O O . ALA A 1 237 ? 38.086 -3.019 -6.943 1.00 46.75 237 ALA A O 1
ATOM 1811 N N . THR A 1 238 ? 39.248 -2.048 -5.278 1.00 48.91 238 THR A N 1
ATOM 1812 C CA . THR A 1 238 ? 40.039 -1.170 -6.112 1.00 48.91 238 THR A CA 1
ATOM 1813 C C . THR A 1 238 ? 41.006 -2.100 -6.823 1.00 48.91 238 THR A C 1
ATOM 1815 O O . THR A 1 238 ? 42.121 -2.338 -6.376 1.00 48.91 238 THR A O 1
ATOM 1818 N N . SER A 1 239 ? 40.552 -2.720 -7.915 1.00 46.22 239 SER A N 1
ATOM 1819 C CA . SER A 1 239 ? 41.411 -3.461 -8.817 1.00 46.22 239 SER A CA 1
ATOM 1820 C C . SER A 1 239 ? 42.371 -2.409 -9.339 1.00 46.22 239 SER A C 1
ATOM 1822 O O . SER A 1 239 ? 41.997 -1.584 -10.177 1.00 46.22 239 SER A O 1
ATOM 1824 N N . GLY A 1 240 ? 43.545 -2.351 -8.714 1.00 45.94 240 GLY A N 1
ATOM 1825 C CA . GLY A 1 240 ? 44.554 -1.341 -8.933 1.00 45.94 240 GLY A CA 1
ATOM 1826 C C . GLY A 1 240 ? 44.882 -1.293 -10.408 1.00 45.94 240 GLY A C 1
ATOM 1827 O O . GLY A 1 240 ? 45.703 -2.060 -10.907 1.00 45.94 240 GLY A O 1
ATOM 1828 N N . ARG A 1 241 ? 44.254 -0.364 -11.126 1.00 48.25 241 ARG A N 1
ATOM 1829 C CA . ARG A 1 241 ? 44.704 0.020 -12.449 1.00 48.25 241 ARG A CA 1
ATOM 1830 C C . ARG A 1 241 ? 45.931 0.883 -12.208 1.00 48.25 241 ARG A C 1
ATOM 1832 O O . ARG A 1 241 ? 45.848 2.104 -12.132 1.00 48.25 241 ARG A O 1
ATOM 1839 N N . LYS A 1 242 ? 47.063 0.203 -12.006 1.00 49.56 242 LYS A N 1
ATOM 1840 C CA . LYS A 1 242 ? 48.416 0.755 -11.952 1.00 49.56 242 LYS A CA 1
ATOM 1841 C C . LYS A 1 242 ? 48.713 1.355 -13.329 1.00 49.56 242 LYS A C 1
ATOM 1843 O O . LYS A 1 242 ? 49.318 0.728 -14.192 1.00 49.56 242 LYS A O 1
ATOM 1848 N N . GLY A 1 243 ? 48.167 2.546 -13.561 1.00 48.06 243 GLY A N 1
ATOM 1849 C CA . GLY A 1 243 ? 48.413 3.374 -14.729 1.00 48.06 243 GLY A CA 1
ATOM 1850 C C . GLY A 1 243 ? 49.824 3.924 -14.638 1.00 48.06 243 GLY A C 1
ATOM 1851 O O . GLY A 1 243 ? 50.121 4.794 -13.828 1.00 48.06 243 GLY A O 1
ATOM 1852 N N . LYS A 1 244 ? 50.694 3.328 -15.445 1.00 51.91 244 LYS A N 1
ATOM 1853 C CA . LYS A 1 244 ? 52.087 3.690 -15.669 1.00 51.91 244 LYS A CA 1
ATOM 1854 C C . LYS A 1 244 ? 52.190 5.161 -16.096 1.00 51.91 244 LYS A C 1
ATOM 1856 O O . LYS A 1 244 ? 51.439 5.614 -16.954 1.00 51.91 244 LYS A O 1
ATOM 1861 N N . ALA A 1 245 ? 53.124 5.870 -15.473 1.00 47.62 245 ALA A N 1
ATOM 1862 C CA . ALA A 1 245 ? 53.443 7.269 -15.710 1.00 47.62 245 ALA A CA 1
ATOM 1863 C C . ALA A 1 245 ? 53.926 7.554 -17.143 1.00 47.62 245 ALA A C 1
ATOM 1865 O O . ALA A 1 245 ? 54.770 6.835 -17.671 1.00 47.62 245 ALA A O 1
ATOM 1866 N N . ALA A 1 246 ? 53.427 8.652 -17.706 1.00 47.25 246 ALA A N 1
ATOM 1867 C CA . ALA A 1 246 ? 54.074 9.587 -18.634 1.00 47.25 246 ALA A CA 1
ATOM 1868 C C . ALA A 1 246 ? 53.073 10.754 -18.756 1.00 47.25 246 ALA A C 1
ATOM 1870 O O . ALA A 1 246 ? 51.898 10.502 -18.980 1.00 47.25 246 ALA A O 1
ATOM 1871 N N . GLY A 1 247 ? 53.359 12.032 -18.547 1.00 41.88 247 GLY A N 1
ATOM 1872 C CA . GLY A 1 247 ? 54.590 12.806 -18.579 1.00 41.88 247 GLY A CA 1
ATOM 1873 C C . GLY A 1 247 ? 54.205 14.157 -19.206 1.00 41.88 247 GLY A C 1
ATOM 1874 O O . GLY A 1 247 ? 53.525 14.171 -20.225 1.00 41.88 247 GLY A O 1
ATOM 1875 N N . GLY A 1 248 ? 54.613 15.272 -18.593 1.00 37.06 248 GLY A N 1
ATOM 1876 C CA . GLY A 1 248 ? 54.375 16.642 -19.078 1.00 37.06 248 GLY A CA 1
ATOM 1877 C C . GLY A 1 248 ? 53.198 17.316 -18.361 1.00 37.06 248 GLY A C 1
ATOM 1878 O O . GLY A 1 248 ? 52.086 16.818 -18.388 1.00 37.06 248 GLY A O 1
ATOM 1879 N N . GLY A 1 249 ? 53.347 18.418 -17.632 1.00 45.69 249 GLY A N 1
ATOM 1880 C CA . GLY A 1 249 ? 54.316 19.500 -17.767 1.00 45.69 249 GLY A CA 1
ATOM 1881 C C . GLY A 1 249 ? 53.520 20.775 -18.032 1.00 45.69 249 GLY A C 1
ATOM 1882 O O . GLY A 1 249 ? 53.181 21.058 -19.171 1.00 45.69 249 GLY A O 1
ATOM 1883 N N . GLY A 1 250 ? 53.180 21.516 -16.978 1.00 38.44 250 GLY A N 1
ATOM 1884 C CA . GLY A 1 250 ? 52.366 22.725 -17.098 1.00 38.44 250 GLY A CA 1
ATOM 1885 C C . GLY A 1 250 ? 52.322 23.493 -15.788 1.00 38.44 250 GLY A C 1
ATOM 1886 O O . GLY A 1 250 ? 51.419 23.315 -14.981 1.00 38.44 250 GLY A O 1
ATOM 1887 N N . LYS A 1 251 ? 53.349 24.316 -15.568 1.00 46.47 251 LYS A N 1
ATOM 1888 C CA . LYS A 1 251 ? 53.405 25.324 -14.508 1.00 46.47 251 LYS A CA 1
ATOM 1889 C C . LYS A 1 251 ? 52.317 26.370 -14.766 1.00 46.47 251 LYS A C 1
ATOM 1891 O O . LYS A 1 251 ? 52.285 26.893 -15.871 1.00 46.47 251 LYS A O 1
ATOM 1896 N N . SER A 1 252 ? 51.545 26.734 -13.744 1.00 43.41 252 SER A N 1
ATOM 1897 C CA . SER A 1 252 ? 51.187 28.133 -13.482 1.00 43.41 252 SER A CA 1
ATOM 1898 C C . SER A 1 252 ? 50.687 28.301 -12.053 1.00 43.41 252 SER A C 1
ATOM 1900 O O . SER A 1 252 ? 49.782 27.615 -11.590 1.00 43.41 252 SER A O 1
ATOM 1902 N N . ARG A 1 253 ? 51.379 29.208 -11.366 1.00 47.41 253 ARG A N 1
ATOM 1903 C CA . ARG A 1 253 ? 51.080 29.782 -10.056 1.00 47.41 253 ARG A CA 1
ATOM 1904 C C . ARG A 1 253 ? 49.809 30.644 -10.146 1.00 47.41 253 ARG A C 1
ATOM 1906 O O . ARG A 1 253 ? 49.512 31.139 -11.228 1.00 47.41 253 ARG A O 1
ATOM 1913 N N . VAL A 1 254 ? 49.175 30.920 -9.004 1.00 38.19 254 VAL A N 1
ATOM 1914 C 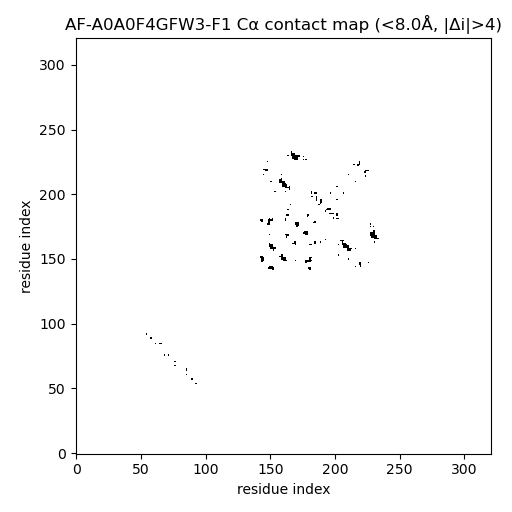CA . VAL A 1 254 ? 49.034 32.267 -8.395 1.00 38.19 254 VAL A CA 1
ATOM 1915 C C . VAL A 1 254 ? 47.798 32.338 -7.471 1.00 38.19 254 VAL A C 1
ATOM 1917 O O . VAL A 1 254 ? 46.691 32.012 -7.875 1.00 38.19 254 VAL A O 1
ATOM 1920 N N . ALA A 1 255 ? 48.074 32.844 -6.262 1.00 39.47 255 ALA A N 1
ATOM 1921 C CA . ALA A 1 255 ? 47.247 33.612 -5.319 1.00 39.47 255 ALA A CA 1
ATOM 1922 C C . ALA A 1 255 ? 46.072 32.965 -4.561 1.00 39.47 255 ALA A C 1
ATOM 1924 O O . ALA A 1 255 ? 44.945 32.864 -5.034 1.00 39.47 255 ALA A O 1
ATOM 1925 N N . VAL A 1 256 ? 46.387 32.705 -3.289 1.00 46.47 256 VAL A N 1
ATOM 1926 C CA . VAL A 1 256 ? 45.571 32.920 -2.081 1.00 46.47 256 VAL A CA 1
ATOM 1927 C C . VAL A 1 256 ? 45.090 34.387 -2.026 1.00 46.47 256 VAL A C 1
ATOM 1929 O O . VAL A 1 256 ? 45.831 35.276 -2.455 1.00 46.47 256 VAL A O 1
ATOM 1932 N N . PRO A 1 257 ? 43.876 34.653 -1.518 1.00 55.38 257 PRO A N 1
ATOM 1933 C CA . PRO A 1 257 ? 43.815 35.373 -0.247 1.00 55.38 257 PRO A CA 1
ATOM 1934 C C . PRO A 1 257 ? 42.844 34.748 0.759 1.00 55.38 257 PRO A C 1
ATOM 1936 O O . PRO A 1 257 ? 41.740 34.318 0.425 1.00 55.38 257 PRO A O 1
ATOM 1939 N N . GLU A 1 258 ? 43.312 34.749 2.003 1.00 53.72 258 GLU A N 1
ATOM 1940 C CA . GLU A 1 258 ? 42.554 34.602 3.237 1.00 53.72 258 GLU A CA 1
ATOM 1941 C C . GLU A 1 258 ? 41.493 35.703 3.341 1.00 53.72 258 GLU A C 1
ATOM 1943 O O . GLU A 1 258 ? 41.741 36.862 2.995 1.00 53.72 258 GLU A O 1
ATOM 1948 N N . LYS A 1 259 ? 40.316 35.341 3.851 1.00 50.03 259 LYS A N 1
ATOM 1949 C CA . LYS A 1 259 ? 39.413 36.293 4.490 1.00 50.03 259 LYS A CA 1
ATOM 1950 C C . LYS A 1 259 ? 38.699 35.589 5.637 1.00 50.03 259 LYS A C 1
ATOM 1952 O O . LYS A 1 259 ? 37.724 34.869 5.437 1.00 50.03 259 LYS A O 1
ATOM 1957 N N . GLU A 1 260 ? 39.283 35.758 6.814 1.00 50.78 260 GLU A N 1
ATOM 1958 C CA . GLU A 1 260 ? 38.612 35.669 8.103 1.00 50.78 260 GLU A CA 1
ATOM 1959 C C . GLU A 1 260 ? 37.655 36.864 8.195 1.00 50.78 260 GLU A C 1
ATOM 1961 O O . GLU A 1 260 ? 38.101 37.996 8.024 1.00 50.78 260 GLU A O 1
ATOM 1966 N N . GLU A 1 261 ? 36.364 36.633 8.428 1.00 57.47 261 GLU A N 1
ATOM 1967 C CA . GLU A 1 261 ? 35.495 37.631 9.053 1.00 57.47 261 GLU A CA 1
ATOM 1968 C C . GLU A 1 261 ? 34.566 36.934 10.049 1.00 57.47 261 GLU A C 1
ATOM 1970 O O . GLU A 1 261 ? 33.901 35.938 9.751 1.00 57.47 261 GLU A O 1
ATOM 1975 N N . GLU A 1 262 ? 34.626 37.486 11.252 1.00 51.06 262 GLU A N 1
ATOM 1976 C CA . GLU A 1 262 ? 33.857 37.217 12.450 1.00 51.06 262 GLU A CA 1
ATOM 1977 C C . GLU A 1 262 ? 32.392 37.655 12.275 1.00 51.06 262 GLU A C 1
ATOM 1979 O O . GLU A 1 262 ? 32.111 38.672 11.643 1.00 51.06 262 GLU A O 1
ATOM 1984 N N . ALA A 1 263 ? 31.465 36.913 12.879 1.00 46.25 263 ALA A N 1
ATOM 1985 C CA . ALA A 1 263 ? 30.153 37.397 13.319 1.00 46.25 263 ALA A CA 1
ATOM 1986 C C . ALA A 1 263 ? 29.681 36.421 14.411 1.00 46.25 263 ALA A C 1
ATOM 1988 O O . ALA A 1 263 ? 29.378 35.264 14.129 1.00 46.25 263 ALA A O 1
ATOM 1989 N N . GLU A 1 264 ? 29.974 36.708 15.679 1.00 45.78 264 GLU A N 1
ATOM 1990 C CA . GLU A 1 264 ? 29.091 37.421 16.618 1.00 45.78 264 GLU A CA 1
ATOM 1991 C C . GLU A 1 264 ? 27.665 36.851 16.699 1.00 45.78 264 GLU A C 1
ATOM 1993 O O . GLU A 1 264 ? 26.821 37.082 15.840 1.00 45.78 264 GLU A O 1
ATOM 1998 N N . GLY A 1 265 ? 27.430 36.124 17.796 1.00 44.91 265 GLY A N 1
ATOM 1999 C CA . GLY A 1 265 ? 26.392 36.452 18.772 1.00 44.91 265 GLY A CA 1
ATOM 2000 C C . GLY A 1 265 ? 24.941 36.457 18.303 1.00 44.91 265 GLY A C 1
ATOM 2001 O O . GLY A 1 265 ? 24.435 37.477 17.849 1.00 44.91 265 GLY A O 1
ATOM 2002 N N . MET A 1 266 ? 24.220 35.375 18.596 1.00 50.25 266 MET A N 1
ATOM 2003 C CA . MET A 1 266 ? 22.808 35.498 18.960 1.00 50.25 266 MET A CA 1
ATOM 2004 C C . MET A 1 266 ? 22.417 34.364 19.910 1.00 50.25 266 MET A C 1
ATOM 2006 O O . MET A 1 266 ? 21.928 33.313 19.501 1.00 50.25 266 MET A O 1
ATOM 2010 N N . GLU A 1 267 ? 22.691 34.586 21.194 1.00 46.28 267 GLU A N 1
ATOM 2011 C CA . GLU A 1 267 ? 22.037 33.877 22.289 1.00 46.28 267 GLU A CA 1
ATOM 2012 C C . GLU A 1 267 ? 20.589 34.374 22.344 1.00 46.28 267 GLU A C 1
ATOM 2014 O O . GLU A 1 267 ? 20.336 35.573 22.466 1.00 46.28 267 GLU A O 1
ATOM 2019 N N . VAL A 1 268 ? 19.633 33.460 22.189 1.00 51.41 268 VAL A N 1
ATOM 2020 C CA . VAL A 1 268 ? 18.228 33.725 22.493 1.00 51.41 268 VAL A CA 1
ATOM 2021 C C . VAL A 1 268 ? 17.858 32.765 23.607 1.00 51.41 268 VAL A C 1
ATOM 2023 O O . VAL A 1 268 ? 17.599 31.585 23.375 1.00 51.41 268 VAL A O 1
ATOM 2026 N N . GLU A 1 269 ? 17.909 33.284 24.827 1.00 46.50 269 GLU A N 1
ATOM 2027 C CA . GLU A 1 269 ? 17.300 32.673 25.997 1.00 46.50 269 GLU A CA 1
ATOM 2028 C C . GLU A 1 269 ? 15.783 32.690 25.783 1.00 46.50 269 GLU A C 1
ATOM 2030 O O . GLU A 1 269 ? 15.144 33.742 25.782 1.00 46.50 269 GLU A O 1
ATOM 2035 N N . ALA A 1 270 ? 15.209 31.517 25.523 1.00 51.06 270 ALA A N 1
ATOM 2036 C CA . ALA A 1 270 ? 13.775 31.303 25.609 1.00 51.06 270 ALA A CA 1
ATOM 2037 C C . ALA A 1 270 ? 13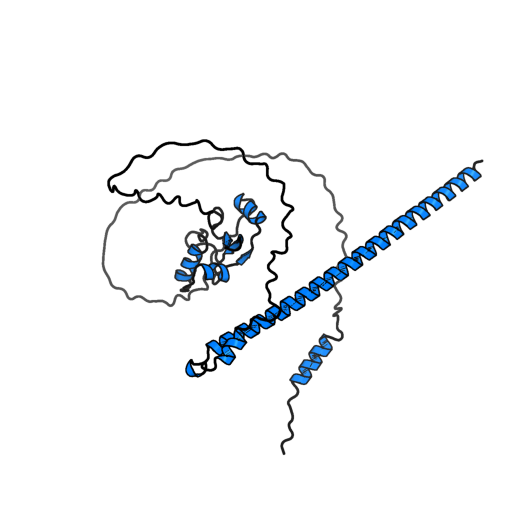.496 30.623 26.950 1.00 51.06 270 ALA A C 1
ATOM 2039 O O . ALA A 1 270 ? 13.537 29.398 27.069 1.00 51.06 270 ALA A O 1
ATOM 2040 N N . GLU A 1 271 ? 13.245 31.446 27.964 1.00 45.31 271 GLU A N 1
ATOM 2041 C CA . GLU A 1 271 ? 12.582 31.028 29.192 1.00 45.31 271 GLU A CA 1
ATOM 2042 C C . GLU A 1 271 ? 11.165 30.561 28.826 1.00 45.31 271 GLU A C 1
ATOM 2044 O O . GLU A 1 271 ? 10.293 31.357 28.479 1.00 45.31 271 GLU A O 1
ATOM 2049 N N . VAL A 1 272 ? 10.944 29.246 28.855 1.00 47.09 272 VAL A N 1
ATOM 2050 C CA . VAL A 1 272 ? 9.603 28.661 28.893 1.00 47.09 272 VAL A CA 1
ATOM 2051 C C . VAL A 1 272 ? 9.353 28.257 30.338 1.00 47.09 272 VAL A C 1
ATOM 2053 O O . VAL A 1 272 ? 9.710 27.165 30.776 1.00 47.09 272 VAL A O 1
ATOM 2056 N N . GLU A 1 273 ? 8.759 29.182 31.086 1.00 51.44 273 GLU A N 1
ATOM 2057 C CA . GLU A 1 273 ? 8.002 28.858 32.289 1.00 51.44 273 GLU A CA 1
ATOM 2058 C C . GLU A 1 273 ? 6.758 28.072 31.857 1.00 51.44 273 GLU A C 1
ATOM 2060 O O . GLU A 1 273 ? 5.941 28.556 31.073 1.00 51.44 273 GLU A O 1
ATOM 2065 N N . GLY A 1 274 ? 6.633 26.834 32.330 1.00 41.47 274 GLY A N 1
ATOM 2066 C CA . GLY A 1 274 ? 5.554 25.948 31.913 1.00 41.47 274 GLY A CA 1
ATOM 2067 C C . GLY A 1 274 ? 5.388 24.748 32.830 1.00 41.47 274 GLY A C 1
ATOM 2068 O O . GLY A 1 274 ? 5.786 23.647 32.483 1.00 41.47 274 GLY A O 1
ATOM 2069 N N . GLU A 1 275 ? 4.787 25.020 33.987 1.00 42.22 275 GLU A N 1
ATOM 2070 C CA . GLU A 1 275 ? 3.857 24.146 34.712 1.00 42.22 275 GLU A CA 1
ATOM 2071 C C . GLU A 1 275 ? 4.347 22.756 35.163 1.00 42.22 275 GLU A C 1
ATOM 2073 O O . GLU A 1 275 ? 4.400 21.778 34.422 1.00 42.22 275 GLU A O 1
ATOM 2078 N N . ALA A 1 276 ? 4.606 22.671 36.470 1.00 41.88 276 ALA A N 1
ATOM 2079 C CA . ALA A 1 276 ? 4.731 21.433 37.219 1.00 41.88 276 ALA A CA 1
ATOM 2080 C C . ALA A 1 276 ? 3.433 20.612 37.117 1.00 41.88 276 ALA A C 1
ATOM 2082 O O . ALA A 1 276 ? 2.445 20.896 37.797 1.00 41.88 276 ALA A O 1
ATOM 2083 N N . VAL A 1 277 ? 3.446 19.578 36.275 1.00 46.25 277 VAL A N 1
ATOM 2084 C CA . VAL A 1 277 ? 2.438 18.519 36.304 1.00 46.25 277 VAL A CA 1
ATOM 2085 C C . VAL A 1 277 ? 2.799 17.578 37.442 1.00 46.25 277 VAL A C 1
ATOM 2087 O O . VAL A 1 277 ? 3.878 16.989 37.469 1.00 46.25 277 VAL A O 1
ATOM 2090 N N . ALA A 1 278 ? 1.882 17.514 38.401 1.00 51.62 278 ALA A N 1
ATOM 2091 C CA . ALA A 1 278 ? 1.951 16.680 39.578 1.00 51.62 278 ALA A CA 1
ATOM 2092 C C . ALA A 1 278 ? 2.236 15.217 39.226 1.00 51.62 278 ALA A C 1
ATOM 2094 O O . ALA A 1 278 ? 1.621 14.628 38.334 1.00 51.62 278 ALA A O 1
ATOM 2095 N N . GLU A 1 279 ? 3.164 14.672 39.999 1.00 46.44 279 GLU A N 1
ATOM 2096 C CA . GLU A 1 279 ? 3.494 13.268 40.153 1.00 46.44 279 GLU A CA 1
ATOM 2097 C C . GLU A 1 279 ? 2.213 12.427 40.234 1.00 46.44 279 GLU A C 1
ATOM 2099 O O . GLU A 1 279 ? 1.418 12.545 41.169 1.00 46.44 279 GLU A O 1
ATOM 2104 N N . ARG A 1 280 ? 2.006 11.576 39.228 1.00 51.88 280 ARG A N 1
ATOM 2105 C CA . ARG A 1 280 ? 1.134 10.413 39.338 1.00 51.88 280 ARG A CA 1
ATOM 2106 C C . ARG A 1 280 ? 2.048 9.203 39.290 1.00 51.88 280 ARG A C 1
ATOM 2108 O O . ARG A 1 280 ? 2.462 8.777 38.219 1.00 51.88 280 ARG A O 1
ATOM 2115 N N . GLU A 1 281 ? 2.406 8.733 40.477 1.00 53.09 281 GLU A N 1
ATOM 2116 C CA . GLU A 1 281 ? 2.983 7.414 40.694 1.00 53.09 281 GLU A CA 1
ATOM 2117 C C . GLU A 1 281 ? 1.955 6.394 40.186 1.00 53.09 281 GLU A C 1
ATOM 2119 O O . GLU A 1 281 ? 0.935 6.134 40.824 1.00 53.09 281 GLU A O 1
ATOM 2124 N N . GLU A 1 282 ? 2.155 5.911 38.964 1.00 54.84 282 GLU A N 1
ATOM 2125 C CA . GLU A 1 282 ? 1.509 4.696 38.492 1.00 54.84 282 GLU A CA 1
ATOM 2126 C C . GLU A 1 282 ? 2.300 3.550 39.125 1.00 54.84 282 GLU A C 1
ATOM 2128 O O . GLU A 1 282 ? 3.458 3.320 38.783 1.00 54.84 282 GLU A O 1
ATOM 2133 N N . GLU A 1 283 ? 1.698 2.908 40.132 1.00 54.50 283 GLU A N 1
ATOM 2134 C CA . GLU A 1 283 ? 2.095 1.576 40.584 1.00 54.50 283 GLU A CA 1
ATOM 2135 C C . GLU A 1 283 ? 2.156 0.683 39.341 1.00 54.50 283 GLU A C 1
ATOM 2137 O O . GLU A 1 283 ? 1.131 0.317 38.765 1.00 54.50 283 GLU A O 1
ATOM 2142 N N . GLU A 1 284 ? 3.375 0.392 38.890 1.00 47.53 284 GLU A N 1
ATOM 2143 C CA . GLU A 1 284 ? 3.647 -0.698 37.968 1.00 47.53 284 GLU A CA 1
ATOM 2144 C C . GLU A 1 284 ? 3.254 -1.984 38.698 1.00 47.53 284 GLU A C 1
ATOM 2146 O O . GLU A 1 284 ? 4.008 -2.510 39.518 1.00 47.53 284 GLU A O 1
ATOM 2151 N N . ASP A 1 285 ? 2.032 -2.454 38.438 1.00 48.84 285 ASP A N 1
ATOM 2152 C CA . ASP A 1 285 ? 1.637 -3.827 38.711 1.00 48.84 285 ASP A CA 1
ATOM 2153 C C . ASP A 1 285 ? 2.698 -4.726 38.067 1.00 48.84 285 ASP A C 1
ATOM 2155 O O . ASP A 1 285 ? 2.820 -4.816 36.842 1.00 48.84 285 ASP A O 1
ATOM 2159 N N . GLU A 1 286 ? 3.515 -5.350 38.917 1.00 46.62 286 GLU A N 1
ATOM 2160 C CA . GLU A 1 286 ? 4.434 -6.418 38.560 1.00 46.62 286 GLU A CA 1
ATOM 2161 C C . GLU A 1 286 ? 3.596 -7.585 38.016 1.00 46.62 286 GLU A C 1
ATOM 2163 O O . GLU A 1 286 ? 3.271 -8.535 38.731 1.00 46.62 286 GLU A O 1
ATOM 2168 N N . GLU A 1 287 ? 3.213 -7.512 36.737 1.00 51.19 287 GLU A N 1
ATOM 2169 C CA . GLU A 1 287 ? 2.732 -8.663 35.993 1.00 51.19 287 GLU A CA 1
ATOM 2170 C C . GLU A 1 287 ? 3.880 -9.667 35.972 1.00 51.19 287 GLU A C 1
ATOM 2172 O O . GLU A 1 287 ? 4.831 -9.583 35.189 1.00 51.19 287 GLU A O 1
ATOM 2177 N N . GLU A 1 288 ? 3.793 -10.600 36.916 1.00 51.06 288 GLU A N 1
ATOM 2178 C CA . GLU A 1 288 ? 4.522 -11.846 36.965 1.00 51.06 288 GLU A CA 1
ATOM 2179 C C . GLU A 1 288 ? 4.566 -12.404 35.543 1.00 51.06 288 GLU A C 1
ATOM 2181 O O . GLU A 1 288 ? 3.593 -12.953 35.024 1.00 51.06 288 GLU A O 1
ATOM 2186 N N . PHE A 1 289 ? 5.711 -12.206 34.885 1.00 40.19 289 PHE A N 1
ATOM 2187 C CA . PHE A 1 289 ? 6.030 -12.791 33.598 1.00 40.19 289 PHE A CA 1
ATOM 2188 C C . PHE A 1 289 ? 6.081 -14.300 33.812 1.00 40.19 289 PHE A C 1
ATOM 2190 O O . PHE A 1 289 ? 7.141 -14.899 34.033 1.00 40.19 289 PHE A O 1
ATOM 2197 N N . VAL A 1 290 ? 4.903 -14.921 33.771 1.00 48.81 290 VAL A N 1
ATOM 2198 C CA . VAL A 1 290 ? 4.735 -16.351 33.611 1.00 48.81 290 VAL A CA 1
ATOM 2199 C C . VAL A 1 290 ? 5.393 -16.639 32.280 1.00 48.81 290 VAL A C 1
ATOM 2201 O O . VAL A 1 290 ? 4.815 -16.431 31.213 1.00 48.81 290 VAL A O 1
ATOM 2204 N N . ARG A 1 291 ? 6.660 -17.063 32.351 1.00 44.62 291 ARG A N 1
ATOM 2205 C CA . ARG A 1 291 ? 7.379 -17.631 31.219 1.00 44.62 291 ARG A CA 1
ATOM 2206 C C . ARG A 1 291 ? 6.395 -18.565 30.532 1.00 44.62 291 ARG A C 1
ATOM 2208 O O . ARG A 1 291 ? 5.917 -19.479 31.214 1.00 44.62 291 ARG A O 1
ATOM 2215 N N . PRO A 1 292 ? 6.083 -18.357 29.242 1.00 45.97 292 PRO A N 1
ATOM 2216 C CA . PRO A 1 292 ? 5.339 -19.329 28.471 1.00 45.97 292 PRO A CA 1
ATOM 2217 C C . PRO A 1 292 ? 6.120 -20.634 28.568 1.00 45.97 292 PRO A C 1
ATOM 2219 O O . PRO A 1 292 ? 7.139 -20.821 27.908 1.00 45.97 292 PRO A O 1
ATOM 2222 N N . SER A 1 293 ? 5.707 -21.491 29.500 1.00 46.59 293 SER A N 1
ATOM 2223 C CA . SER A 1 293 ? 6.203 -22.848 29.596 1.00 46.59 293 SER A CA 1
ATOM 2224 C C . SER A 1 293 ? 5.871 -23.451 28.255 1.00 46.59 293 SER A C 1
ATOM 2226 O O . SER A 1 293 ? 4.696 -23.424 27.890 1.00 46.59 293 SER A O 1
ATOM 2228 N N . ASP A 1 294 ? 6.915 -23.895 27.555 1.00 47.53 294 ASP A N 1
ATOM 2229 C CA . ASP A 1 294 ? 6.982 -24.594 26.271 1.00 47.53 294 ASP A CA 1
ATOM 2230 C C . ASP A 1 294 ? 5.771 -25.494 25.971 1.00 47.53 294 ASP A C 1
ATOM 2232 O O . ASP A 1 294 ? 5.854 -26.717 25.876 1.00 47.53 294 ASP A O 1
ATOM 2236 N N . SER A 1 295 ? 4.618 -24.872 25.772 1.00 46.22 295 SER A N 1
ATOM 2237 C CA . SER A 1 295 ? 3.377 -25.501 25.363 1.00 46.22 295 SER A CA 1
ATOM 2238 C C . SER A 1 295 ? 3.346 -25.339 23.863 1.00 46.22 295 SER A C 1
ATOM 2240 O O . SER A 1 295 ? 2.605 -24.541 23.298 1.00 46.22 295 SER A O 1
ATOM 2242 N N . VAL A 1 296 ? 4.271 -26.056 23.230 1.00 49.03 296 VAL A N 1
ATOM 2243 C CA . VAL A 1 296 ? 4.251 -26.325 21.803 1.00 49.03 296 VAL A CA 1
ATOM 2244 C C . VAL A 1 296 ? 2.866 -26.908 21.509 1.00 49.03 296 VAL A C 1
ATOM 2246 O O . VAL A 1 296 ? 2.565 -27.979 22.041 1.00 49.03 296 VAL A O 1
ATOM 2249 N N . PRO A 1 297 ? 2.011 -26.277 20.683 1.00 45.72 297 PRO A N 1
ATOM 2250 C CA . PRO A 1 297 ? 0.901 -26.992 20.084 1.00 45.72 297 PRO A CA 1
ATOM 2251 C C . PRO A 1 297 ? 1.508 -27.950 19.054 1.00 45.72 297 PRO A C 1
ATOM 2253 O O . PRO A 1 297 ? 1.636 -27.662 17.866 1.00 45.72 297 PRO A O 1
ATOM 2256 N N . ASP A 1 298 ? 1.995 -29.078 19.558 1.00 59.78 298 ASP A N 1
ATOM 2257 C CA . ASP A 1 298 ? 1.954 -30.330 18.831 1.00 59.78 298 ASP A CA 1
ATOM 2258 C C . ASP A 1 298 ? 0.502 -30.787 18.977 1.00 59.78 298 ASP A C 1
ATOM 2260 O O . ASP A 1 298 ? -0.043 -30.845 20.078 1.00 59.78 298 ASP A O 1
ATOM 2264 N N . THR A 1 299 ? -0.220 -30.981 17.888 1.00 66.12 299 THR A N 1
ATOM 2265 C CA . THR A 1 299 ? -0.518 -32.347 17.479 1.00 66.12 299 THR A CA 1
ATOM 2266 C C . THR A 1 299 ? -1.206 -32.310 16.117 1.00 66.12 299 THR A C 1
ATOM 2268 O O . THR A 1 299 ? -1.966 -31.406 15.798 1.00 66.12 299 THR A O 1
ATOM 2271 N N . GLU A 1 300 ? -0.916 -33.324 15.310 1.00 72.25 300 GLU A N 1
ATOM 2272 C CA . GLU A 1 300 ? -1.515 -33.633 14.006 1.00 72.25 300 GLU A CA 1
ATOM 2273 C C . GLU A 1 300 ? -0.851 -33.002 12.775 1.00 72.25 300 GLU A C 1
ATOM 2275 O O . GLU A 1 300 ? -0.292 -33.755 11.977 1.00 72.25 300 GLU A O 1
ATOM 2280 N N . GLU A 1 301 ? -0.781 -31.678 12.616 1.00 71.25 301 GLU A N 1
ATOM 2281 C CA . GLU A 1 301 ? -0.235 -31.108 11.365 1.00 71.25 301 GLU A CA 1
ATOM 2282 C C . GLU A 1 301 ? 1.278 -31.356 11.213 1.00 71.25 301 GLU A C 1
ATOM 2284 O O . GLU A 1 301 ? 1.757 -31.810 10.168 1.00 71.25 301 GLU A O 1
ATOM 2289 N N . LYS A 1 302 ? 2.049 -31.163 12.293 1.00 73.94 302 LYS A N 1
ATOM 2290 C CA . LYS A 1 302 ? 3.478 -31.520 12.322 1.00 73.94 302 LYS A CA 1
ATOM 2291 C C . LYS A 1 302 ? 3.696 -33.020 12.139 1.00 73.94 302 LYS A C 1
ATOM 2293 O O . LYS A 1 302 ? 4.662 -33.413 11.485 1.00 73.94 302 LYS A O 1
ATOM 2298 N N . ARG A 1 303 ? 2.784 -33.847 12.662 1.00 81.12 303 ARG A N 1
ATOM 2299 C CA . ARG A 1 303 ? 2.833 -35.308 12.531 1.00 81.12 303 ARG A CA 1
ATOM 2300 C C . ARG A 1 303 ? 2.619 -35.730 11.079 1.00 81.12 303 ARG A C 1
ATOM 2302 O O . ARG A 1 303 ? 3.438 -36.473 10.548 1.00 81.12 303 ARG A O 1
ATOM 2309 N N . MET A 1 304 ? 1.612 -35.165 10.407 1.00 85.06 304 MET A N 1
ATOM 2310 C CA . MET A 1 304 ? 1.365 -35.391 8.980 1.00 85.06 304 MET A CA 1
ATOM 2311 C C . MET A 1 304 ? 2.535 -34.925 8.117 1.00 85.06 304 MET A C 1
ATOM 2313 O O . MET A 1 304 ? 2.946 -35.629 7.197 1.00 85.06 304 MET A O 1
ATOM 2317 N N . ARG A 1 305 ? 3.129 -33.770 8.436 1.00 83.56 305 ARG A N 1
ATOM 2318 C CA . ARG A 1 305 ? 4.273 -33.243 7.684 1.00 83.56 305 ARG A CA 1
ATOM 2319 C C . ARG A 1 305 ? 5.512 -34.132 7.814 1.00 83.56 305 ARG A C 1
ATOM 2321 O O . ARG A 1 305 ? 6.231 -34.313 6.832 1.00 83.56 305 ARG A O 1
ATOM 2328 N N . LEU A 1 306 ? 5.743 -34.713 8.993 1.00 84.06 306 LEU A N 1
ATOM 2329 C CA . LEU A 1 306 ? 6.838 -35.659 9.219 1.00 84.06 306 LEU A CA 1
ATOM 2330 C C . LEU A 1 306 ? 6.587 -37.007 8.517 1.00 84.06 306 LEU A C 1
ATOM 2332 O O . LEU A 1 306 ? 7.509 -37.567 7.923 1.00 84.06 306 LEU A O 1
ATOM 2336 N N . GLU A 1 307 ? 5.346 -37.504 8.541 1.00 89.00 307 GLU A N 1
ATOM 2337 C CA . GLU A 1 307 ? 4.927 -38.742 7.863 1.00 89.00 307 GLU A CA 1
ATOM 2338 C C . GLU A 1 307 ? 5.100 -38.624 6.338 1.00 89.00 307 GLU A C 1
ATOM 2340 O O . GLU A 1 307 ? 5.685 -39.500 5.697 1.00 89.00 307 GLU A O 1
ATOM 2345 N N . LEU A 1 308 ? 4.679 -37.490 5.766 1.00 88.38 308 LEU A N 1
ATOM 2346 C CA . LEU A 1 308 ? 4.806 -37.196 4.338 1.00 88.38 308 LEU A CA 1
ATOM 2347 C C . LEU A 1 308 ? 6.278 -37.121 3.910 1.00 88.38 308 LEU A C 1
ATOM 2349 O O . LEU A 1 308 ? 6.670 -37.660 2.875 1.00 88.38 308 LEU A O 1
ATOM 2353 N N . PHE A 1 309 ? 7.121 -36.503 4.741 1.00 86.12 309 PHE A N 1
ATOM 2354 C CA . PHE A 1 309 ? 8.559 -36.432 4.492 1.00 86.12 309 PHE A CA 1
ATOM 2355 C C . PHE A 1 309 ? 9.217 -37.821 4.526 1.00 86.12 309 PHE A C 1
ATOM 2357 O O . PHE A 1 309 ? 10.108 -38.110 3.726 1.00 86.12 309 PHE A O 1
ATOM 2364 N N . ARG A 1 310 ? 8.737 -38.715 5.400 1.00 84.38 310 ARG A N 1
ATOM 2365 C CA . ARG A 1 310 ? 9.226 -40.096 5.504 1.00 84.38 310 ARG A CA 1
ATOM 2366 C C . ARG A 1 310 ? 8.832 -40.951 4.296 1.00 84.38 310 ARG A C 1
ATOM 2368 O O . ARG A 1 310 ? 9.648 -41.750 3.844 1.00 84.38 310 ARG A O 1
ATOM 2375 N N . GLN A 1 311 ? 7.634 -40.752 3.740 1.00 84.62 311 GLN A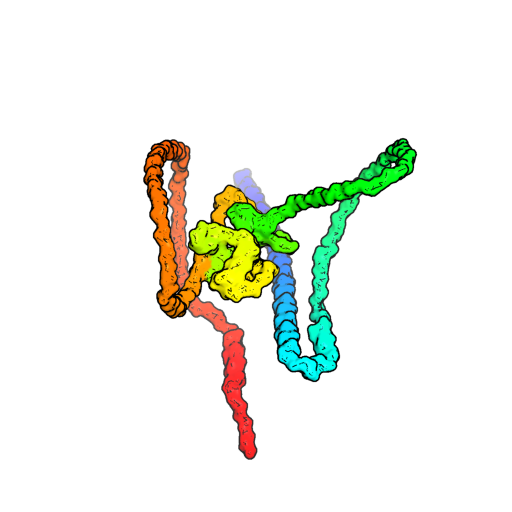 N 1
ATOM 2376 C CA . GLN A 1 311 ? 7.204 -41.427 2.507 1.00 84.62 311 GLN A CA 1
ATOM 2377 C C . GLN A 1 311 ? 8.027 -40.993 1.288 1.00 84.62 311 GLN A C 1
ATOM 2379 O O . GLN A 1 311 ? 8.366 -41.825 0.452 1.00 84.62 311 GLN A O 1
ATOM 2384 N N . LEU A 1 312 ? 8.404 -39.714 1.212 1.00 82.75 312 LEU A N 1
ATOM 2385 C CA . LEU A 1 312 ? 9.201 -39.185 0.100 1.00 82.75 312 LEU A CA 1
ATOM 2386 C C . LEU A 1 312 ? 10.671 -39.625 0.133 1.00 82.75 312 LEU A C 1
ATOM 2388 O O . LEU A 1 312 ? 11.322 -39.647 -0.909 1.00 82.75 312 LEU A O 1
ATOM 2392 N N . GLN A 1 313 ? 11.201 -39.972 1.308 1.00 82.62 313 GLN A N 1
ATOM 2393 C CA . GLN A 1 313 ? 12.579 -40.452 1.451 1.00 82.62 313 GLN A CA 1
ATOM 2394 C C . GLN A 1 313 ? 12.723 -41.974 1.393 1.00 82.62 313 GLN A C 1
ATOM 2396 O O . GLN A 1 313 ? 13.854 -42.460 1.388 1.00 82.62 313 GLN A O 1
ATOM 2401 N N . ALA A 1 314 ? 11.628 -42.739 1.341 1.00 72.81 314 ALA A N 1
ATOM 2402 C CA . ALA A 1 314 ? 11.715 -44.184 1.190 1.00 72.81 314 ALA A CA 1
ATOM 2403 C C . ALA A 1 314 ? 12.290 -44.522 -0.202 1.00 72.81 314 ALA A C 1
ATOM 2405 O O . ALA A 1 314 ? 11.644 -44.244 -1.215 1.00 72.81 314 ALA A O 1
ATOM 2406 N N . PRO A 1 315 ? 13.498 -45.113 -0.293 1.00 62.62 315 PRO A N 1
ATOM 2407 C CA . PRO A 1 315 ? 14.045 -45.533 -1.571 1.00 62.62 315 PRO A CA 1
ATOM 2408 C C . PRO A 1 315 ? 13.130 -46.610 -2.150 1.00 62.62 315 PRO A C 1
ATOM 2410 O O . PRO A 1 315 ? 12.866 -47.625 -1.503 1.00 62.62 315 PRO A O 1
ATOM 2413 N N . SER A 1 316 ? 12.640 -46.387 -3.370 1.00 58.03 316 SER A N 1
ATOM 2414 C CA . SER A 1 316 ? 11.873 -47.376 -4.118 1.00 58.03 316 SER A CA 1
ATOM 2415 C C . SER A 1 316 ? 12.769 -48.584 -4.391 1.00 58.03 316 SER A C 1
ATOM 2417 O O . SER A 1 316 ? 13.508 -48.619 -5.380 1.00 58.03 316 SER A O 1
ATOM 2419 N N . LEU A 1 317 ? 12.734 -49.566 -3.491 1.00 58.94 317 LEU A N 1
ATOM 2420 C CA . LEU A 1 317 ? 13.284 -50.894 -3.718 1.00 58.94 317 LEU A CA 1
ATOM 2421 C C . LEU A 1 317 ? 12.405 -51.559 -4.774 1.00 58.94 317 LEU A C 1
ATOM 2423 O O . LEU A 1 317 ? 11.449 -52.266 -4.472 1.00 58.94 317 LEU A O 1
ATOM 2427 N N . THR A 1 318 ? 12.706 -51.265 -6.034 1.00 65.44 318 THR A N 1
ATOM 2428 C CA . THR A 1 318 ? 12.239 -52.089 -7.139 1.00 65.44 318 THR A CA 1
ATOM 2429 C C . THR A 1 318 ? 12.983 -53.421 -7.033 1.00 65.44 318 THR A C 1
ATOM 2431 O O . THR A 1 318 ? 14.217 -53.421 -6.953 1.00 65.44 318 THR A O 1
ATOM 2434 N N . PRO A 1 319 ? 12.275 -54.558 -6.945 1.00 60.56 319 PRO A N 1
ATOM 2435 C CA . PRO A 1 319 ? 12.931 -55.850 -7.000 1.00 60.56 319 PRO A CA 1
ATOM 2436 C C . PRO A 1 319 ? 13.603 -55.972 -8.370 1.00 60.56 319 PRO A C 1
ATOM 2438 O O . PRO A 1 319 ? 12.980 -55.747 -9.406 1.00 60.56 319 PRO A O 1
ATOM 2441 N N . ARG A 1 320 ? 14.909 -56.245 -8.360 1.00 61.97 320 ARG A N 1
ATOM 2442 C CA . ARG A 1 320 ? 15.642 -56.663 -9.553 1.00 61.97 320 ARG A CA 1
ATOM 2443 C C . ARG A 1 320 ? 15.263 -58.114 -9.832 1.00 61.97 320 ARG A C 1
ATOM 2445 O O . ARG A 1 320 ? 15.621 -58.972 -9.027 1.00 61.97 320 ARG A O 1
ATOM 2452 N N . ASP A 1 321 ? 14.554 -58.334 -10.934 1.00 68.38 321 ASP A N 1
ATOM 2453 C CA . ASP A 1 321 ? 14.487 -59.631 -11.618 1.00 68.38 321 ASP A CA 1
ATOM 2454 C C . ASP A 1 321 ? 15.830 -59.968 -12.290 1.00 68.38 321 ASP A C 1
ATOM 2456 O O . ASP A 1 321 ? 16.517 -59.024 -12.764 1.00 68.38 321 ASP A O 1
#

Radius of gyration: 37.76 Å; Cα contacts (8 Å, |Δi|>4): 171; chains: 1; bounding box: 101×101×108 Å